Protein AF-A0AA39U2B8-F1 (afdb_monomer_lite)

Sequence (218 aa):
MVVEEYTSNVLQYNELTRNEWAGDLVLAKAMKNRGIYPTRSFPILQRETPFTLDYTARHWCFPVVSYHHMTPDWIQAMWDYEQQWLAKQQVKASVRNSRPPEPIRHRHVFAHFVQPAIGFGERMDWHNLSPDQGVEGETTLETCRAICEAAQSCIQWLWSATGDCKIANVVRLGSRPTAQDDVMKYTSGWMTERVAAFVHKMGQCKMDWILSNADAVW

Foldseek 3Di:
DLVVLCVVCVVVLVVVVVPDPDVVVSSQVSCVVVVHDDDDPPPQAPAADLQLDFDDLSFAQDAHDDYHPDDPVRVVVVVVVQVVLVVVQVVQVPDPPGDHRDHHGSNNSCVPPPLVLQVVFKDKLFDQPQDDDKDQADADPVRLVVVQVVVPQWFKWKAKPRRMIGTHNTGGNGGRDDPVSPPIIMMMGGPSVVVVVNSVVSPDHDPPPPDDPVNSPD

Structure (mmCIF, N/CA/C/O backbone):
data_AF-A0AA39U2B8-F1
#
_entry.id   AF-A0AA39U2B8-F1
#
loop_
_atom_site.group_PDB
_atom_site.id
_atom_site.type_symbol
_atom_site.label_atom_id
_atom_site.label_alt_id
_atom_site.label_comp_id
_atom_site.label_asym_id
_atom_site.label_entity_id
_atom_site.label_seq_id
_atom_site.pdbx_PDB_ins_code
_atom_site.Cartn_x
_atom_site.Cartn_y
_atom_site.Cartn_z
_atom_site.occupancy
_atom_site.B_iso_or_equiv
_atom_site.auth_seq_id
_atom_site.auth_comp_id
_atom_site.auth_asym_id
_atom_site.auth_atom_id
_atom_site.pdbx_PDB_model_num
ATOM 1 N N . MET A 1 1 ? -14.447 -4.961 33.915 1.00 85.94 1 MET A N 1
ATOM 2 C CA . MET A 1 1 ? -14.236 -4.255 32.624 1.00 85.94 1 MET A CA 1
ATOM 3 C C . MET A 1 1 ? -12.792 -3.757 32.527 1.00 85.94 1 MET A C 1
ATOM 5 O O . MET A 1 1 ? -12.122 -3.738 33.549 1.00 85.94 1 MET A O 1
ATOM 9 N N . VAL A 1 2 ? -12.290 -3.356 31.346 1.00 91.12 2 VAL A N 1
ATOM 10 C CA . VAL A 1 2 ? -10.914 -2.799 31.208 1.00 91.12 2 VAL A CA 1
ATOM 11 C C . VAL A 1 2 ? -10.737 -1.517 32.028 1.00 91.12 2 VAL A C 1
ATOM 13 O O . VAL A 1 2 ? -9.690 -1.295 32.621 1.00 91.12 2 VAL A O 1
ATOM 16 N N . VAL A 1 3 ? -11.785 -0.693 32.113 1.00 92.44 3 VAL A N 1
ATOM 17 C CA . VAL A 1 3 ? -11.768 0.533 32.926 1.00 92.44 3 VAL A CA 1
ATOM 18 C C . VAL A 1 3 ? -11.528 0.212 34.402 1.00 92.44 3 VAL A C 1
ATOM 20 O O . VAL A 1 3 ? -10.655 0.815 35.011 1.00 92.44 3 VAL A O 1
ATOM 23 N N . GLU A 1 4 ? -12.238 -0.774 34.954 1.00 93.00 4 GLU A N 1
ATOM 24 C CA . GLU A 1 4 ? -12.061 -1.204 36.350 1.00 93.00 4 GLU A CA 1
ATOM 25 C C . GLU A 1 4 ? -10.630 -1.688 36.613 1.00 93.00 4 GLU A C 1
ATOM 27 O O . GLU A 1 4 ? -10.006 -1.238 37.569 1.00 93.00 4 GLU A O 1
ATOM 32 N N . GLU A 1 5 ? -10.087 -2.525 35.719 1.00 92.81 5 GLU A N 1
ATOM 33 C CA . GLU A 1 5 ? -8.698 -3.005 35.771 1.00 92.81 5 GLU A CA 1
ATOM 34 C C . GLU A 1 5 ? -7.697 -1.851 35.883 1.00 92.81 5 GLU A C 1
ATOM 36 O O . GLU A 1 5 ? -6.820 -1.878 36.746 1.00 92.81 5 GLU A O 1
ATOM 41 N N . TYR A 1 6 ? -7.850 -0.822 35.047 1.00 92.62 6 TYR A N 1
ATOM 42 C CA . TYR A 1 6 ? -6.999 0.361 35.096 1.00 92.62 6 TYR A CA 1
ATOM 43 C C . TYR A 1 6 ? -7.185 1.136 36.404 1.00 92.62 6 TYR A C 1
ATOM 45 O O . TYR A 1 6 ? -6.209 1.412 37.100 1.00 92.62 6 TYR A O 1
ATOM 53 N N . THR A 1 7 ? -8.429 1.454 36.775 1.00 95.50 7 THR A N 1
ATOM 54 C CA . THR A 1 7 ? -8.717 2.285 37.956 1.00 95.50 7 THR A CA 1
ATOM 55 C C . THR A 1 7 ? -8.289 1.640 39.273 1.00 95.50 7 THR A C 1
ATOM 57 O O . THR A 1 7 ? -7.915 2.354 40.200 1.00 95.50 7 THR A O 1
ATOM 60 N N . SER A 1 8 ? -8.281 0.308 39.360 1.00 96.25 8 SER A N 1
ATOM 61 C CA . SER A 1 8 ? -7.795 -0.418 40.538 1.00 96.25 8 SER A CA 1
ATOM 62 C C . SER A 1 8 ? -6.269 -0.534 40.601 1.00 96.25 8 SER A C 1
ATOM 64 O O . SER A 1 8 ? -5.738 -0.815 41.671 1.00 96.25 8 SER A O 1
ATOM 66 N N . ASN A 1 9 ? -5.554 -0.297 39.494 1.00 95.75 9 ASN A N 1
ATOM 67 C CA . ASN A 1 9 ? -4.109 -0.533 39.382 1.00 95.75 9 ASN A CA 1
ATOM 68 C C . ASN A 1 9 ? -3.356 0.658 38.754 1.00 95.75 9 ASN A C 1
ATOM 70 O O . ASN A 1 9 ? -2.333 0.480 38.091 1.00 95.75 9 ASN A O 1
ATOM 74 N N . VAL A 1 10 ? -3.838 1.890 38.958 1.00 96.00 10 VAL A N 1
ATOM 75 C CA . VAL A 1 10 ? -3.319 3.103 38.290 1.00 96.00 10 VAL A CA 1
ATOM 76 C C . VAL A 1 10 ? -1.804 3.266 38.442 1.00 96.00 10 VAL A C 1
ATOM 78 O O . VAL A 1 10 ? -1.121 3.548 37.462 1.00 96.00 10 VAL A O 1
ATOM 81 N N . LEU A 1 11 ? -1.248 3.054 39.641 1.00 97.12 11 LEU A N 1
ATOM 82 C CA . LEU A 1 11 ? 0.198 3.192 39.867 1.00 97.12 11 LEU A CA 1
ATOM 83 C C . LEU A 1 11 ? 1.013 2.182 39.048 1.00 97.12 11 LEU A C 1
ATOM 85 O O . LEU A 1 11 ? 2.046 2.543 38.488 1.00 97.12 11 LEU A O 1
ATOM 89 N N . GLN A 1 12 ? 0.524 0.946 38.931 1.00 95.12 12 GLN A N 1
ATOM 90 C CA . GLN A 1 12 ? 1.164 -0.091 38.127 1.00 95.12 12 GLN A CA 1
ATOM 91 C C . GLN A 1 12 ? 1.107 0.253 36.637 1.00 95.12 12 GLN A C 1
ATOM 93 O O . GLN A 1 12 ? 2.114 0.129 35.945 1.00 95.12 12 GLN A O 1
ATOM 98 N N . TYR A 1 13 ? -0.047 0.707 36.138 1.00 94.81 13 TYR A N 1
ATOM 99 C CA . TYR A 1 13 ? -0.191 1.088 34.731 1.00 94.81 13 TYR A CA 1
ATOM 100 C C . TYR A 1 13 ? 0.594 2.353 34.377 1.00 94.81 13 TYR A C 1
ATOM 102 O O . TYR A 1 13 ? 1.136 2.428 33.276 1.00 94.81 13 TYR A O 1
ATOM 110 N N . ASN A 1 14 ? 0.730 3.310 35.298 1.00 94.38 14 ASN A N 1
ATOM 111 C CA . ASN A 1 14 ? 1.589 4.480 35.108 1.00 94.38 14 ASN A CA 1
ATOM 112 C C . ASN A 1 14 ? 3.063 4.082 34.980 1.00 94.38 14 ASN A C 1
ATOM 114 O O . ASN A 1 14 ? 3.753 4.574 34.091 1.00 94.38 14 ASN A O 1
ATOM 118 N N . GLU A 1 15 ? 3.537 3.175 35.838 1.00 95.69 15 GLU A N 1
ATOM 119 C CA . GLU A 1 15 ? 4.909 2.666 35.767 1.00 95.69 15 GLU A CA 1
ATOM 120 C C . GLU A 1 15 ? 5.140 1.846 34.495 1.00 95.69 15 GLU A C 1
ATOM 122 O O . GLU A 1 15 ? 6.139 2.022 33.803 1.00 95.69 15 GLU A O 1
ATOM 127 N N . LEU A 1 16 ? 4.181 0.996 34.134 1.00 93.44 16 LEU A N 1
ATOM 128 C CA . LEU A 1 16 ? 4.242 0.217 32.905 1.00 93.44 16 LEU A CA 1
ATOM 129 C C . LEU A 1 16 ? 4.278 1.125 31.667 1.00 93.44 16 LEU A C 1
ATOM 131 O O . LEU A 1 16 ? 5.118 0.932 30.801 1.00 93.44 16 LEU A O 1
ATOM 135 N N . THR A 1 17 ? 3.424 2.149 31.605 1.00 94.31 17 THR A N 1
ATOM 136 C CA . THR A 1 17 ? 3.398 3.116 30.490 1.00 94.31 17 THR A CA 1
ATOM 137 C C . THR A 1 17 ? 4.685 3.933 30.409 1.00 94.31 17 THR A C 1
ATOM 139 O O . THR A 1 17 ? 5.120 4.277 29.318 1.00 94.31 17 THR A O 1
ATOM 142 N N . ARG A 1 18 ? 5.320 4.231 31.548 1.00 94.81 18 ARG A N 1
ATOM 143 C CA . ARG A 1 18 ? 6.614 4.926 31.587 1.00 94.81 18 ARG A CA 1
ATOM 144 C C . ARG A 1 18 ? 7.746 4.082 30.995 1.00 94.81 18 ARG A C 1
ATOM 146 O O . ARG A 1 18 ? 8.655 4.645 30.393 1.00 94.81 18 ARG A O 1
ATOM 153 N N . ASN A 1 19 ? 7.695 2.765 31.184 1.00 94.88 19 ASN A N 1
ATOM 154 C CA . ASN A 1 19 ? 8.781 1.846 30.833 1.00 94.88 19 ASN A CA 1
ATOM 155 C C . ASN A 1 19 ? 8.560 1.090 29.512 1.00 94.88 19 ASN A C 1
ATOM 157 O O . ASN A 1 19 ? 9.463 0.398 29.049 1.00 94.88 19 ASN A O 1
ATOM 161 N N . GLU A 1 20 ? 7.383 1.209 28.902 1.00 94.56 20 GLU A N 1
ATOM 162 C CA . GLU A 1 20 ? 7.048 0.581 27.625 1.00 94.56 20 GLU A CA 1
ATOM 163 C C . GLU A 1 20 ? 6.976 1.642 26.525 1.00 94.56 20 GLU A C 1
ATOM 165 O O . GLU A 1 20 ? 6.262 2.635 26.637 1.00 94.56 20 GLU A O 1
ATOM 170 N N . TRP A 1 21 ? 7.684 1.415 25.420 1.00 89.19 21 TRP A N 1
ATOM 171 C CA . TRP A 1 21 ? 7.701 2.343 24.283 1.00 89.19 21 TRP A CA 1
ATOM 172 C C . TRP A 1 21 ? 6.418 2.284 23.434 1.00 89.19 21 TRP A C 1
ATOM 174 O O . TRP A 1 21 ? 6.174 3.167 22.613 1.00 89.19 21 TRP A O 1
ATOM 184 N N . ALA A 1 22 ? 5.599 1.246 23.625 1.00 89.69 22 ALA A N 1
ATOM 185 C CA . ALA A 1 22 ? 4.418 0.946 22.827 1.00 89.69 22 ALA A CA 1
ATOM 186 C C . ALA A 1 22 ? 3.154 0.973 23.705 1.00 89.69 22 ALA A C 1
ATOM 188 O O . ALA A 1 22 ? 2.920 0.088 24.530 1.00 89.69 22 ALA A O 1
ATOM 189 N N . GLY A 1 23 ? 2.322 2.007 23.549 1.00 90.31 23 GLY A N 1
ATOM 190 C CA . GLY A 1 23 ? 1.105 2.172 24.357 1.00 90.31 23 GLY A CA 1
ATOM 191 C C . GLY A 1 23 ? 0.018 1.126 24.069 1.00 90.31 23 GLY A C 1
ATOM 192 O O . GLY A 1 23 ? -0.752 0.757 24.956 1.00 90.31 23 GLY A O 1
ATOM 193 N N . ASP A 1 24 ? -0.023 0.593 22.850 1.00 90.69 24 ASP A N 1
ATOM 194 C CA . ASP A 1 24 ? -0.922 -0.494 22.449 1.00 90.69 24 ASP A CA 1
ATOM 195 C C . ASP A 1 24 ? -0.601 -1.814 23.171 1.00 90.69 24 ASP A C 1
ATOM 197 O O . ASP A 1 24 ? -1.515 -2.561 23.527 1.00 90.69 24 ASP A O 1
ATOM 201 N N . LEU A 1 25 ? 0.671 -2.066 23.487 1.00 91.12 25 LEU A N 1
ATOM 202 C CA . LEU A 1 25 ? 1.088 -3.182 24.335 1.00 91.12 25 LEU A CA 1
ATOM 203 C C . LEU A 1 25 ? 0.542 -3.043 25.762 1.00 91.12 25 LEU A C 1
ATOM 205 O O . LEU A 1 25 ? 0.068 -4.029 26.335 1.00 91.12 25 LEU A O 1
ATOM 209 N N . VAL A 1 26 ? 0.565 -1.836 26.335 1.00 93.56 26 VAL A N 1
ATOM 210 C CA . VAL A 1 26 ? 0.006 -1.571 27.672 1.00 93.56 26 VAL A CA 1
ATOM 211 C C . VAL A 1 26 ? -1.500 -1.833 27.682 1.00 93.56 26 VAL A C 1
ATOM 213 O O . VAL A 1 26 ? -2.002 -2.545 28.557 1.00 93.56 26 VAL A O 1
ATOM 216 N N . LEU A 1 27 ? -2.214 -1.333 26.670 1.00 92.31 27 LEU A N 1
ATOM 217 C CA . LEU A 1 27 ? -3.644 -1.586 26.502 1.00 92.31 27 LEU A CA 1
ATOM 218 C C . LEU A 1 27 ? -3.940 -3.087 26.349 1.00 92.31 27 LEU A C 1
ATOM 220 O O . LEU A 1 27 ? -4.842 -3.608 27.007 1.00 92.31 27 LEU A O 1
ATOM 224 N N . ALA A 1 28 ? -3.156 -3.807 25.543 1.00 91.50 28 ALA A N 1
ATOM 225 C CA . ALA A 1 28 ? -3.314 -5.247 25.355 1.00 91.50 28 ALA A CA 1
ATOM 226 C C . ALA A 1 28 ? -3.096 -6.035 26.659 1.00 91.50 28 ALA A C 1
ATOM 228 O O . ALA A 1 28 ? -3.836 -6.984 26.929 1.00 91.50 28 ALA A O 1
ATOM 229 N N . LYS A 1 29 ? -2.129 -5.632 27.498 1.00 90.94 29 LYS A N 1
ATOM 230 C CA . LYS A 1 29 ? -1.922 -6.212 28.837 1.00 90.94 29 LYS A CA 1
ATOM 231 C C . LYS A 1 29 ? -3.156 -6.005 29.727 1.00 90.94 29 LYS A C 1
ATOM 233 O O . LYS A 1 29 ? -3.647 -6.977 30.300 1.00 90.94 29 LYS A O 1
ATOM 238 N N . ALA A 1 30 ? -3.714 -4.792 29.765 1.00 93.38 30 ALA A N 1
ATOM 239 C CA . ALA A 1 30 ? -4.924 -4.500 30.540 1.00 93.38 30 ALA A CA 1
ATOM 240 C C . ALA A 1 30 ? -6.146 -5.308 30.069 1.00 93.38 30 ALA A C 1
ATOM 242 O O . ALA A 1 30 ? -6.900 -5.854 30.876 1.00 93.38 30 ALA A O 1
ATOM 243 N N . MET A 1 31 ? -6.326 -5.445 28.753 1.00 94.38 31 MET A N 1
ATOM 244 C CA . MET A 1 31 ? -7.382 -6.281 28.174 1.00 94.38 31 MET A CA 1
ATOM 245 C C . MET A 1 31 ? -7.202 -7.757 28.553 1.00 94.38 31 MET A C 1
ATOM 247 O O . MET A 1 31 ? -8.151 -8.398 29.015 1.00 94.38 31 MET A O 1
ATOM 251 N N . LYS A 1 32 ? -5.974 -8.278 28.439 1.00 92.75 32 LYS A N 1
ATOM 252 C CA . LYS A 1 32 ? -5.644 -9.672 28.757 1.00 92.75 32 LYS A CA 1
ATOM 253 C C . LYS A 1 32 ? -5.920 -10.020 30.221 1.00 92.75 32 LYS A C 1
ATOM 255 O O . LYS A 1 32 ? -6.471 -11.088 30.478 1.00 92.75 32 LYS A O 1
ATOM 260 N N . ASN A 1 33 ? -5.622 -9.126 31.166 1.00 93.19 33 ASN A N 1
ATOM 261 C CA . ASN A 1 33 ? -5.918 -9.332 32.594 1.00 93.19 33 ASN A CA 1
ATOM 262 C C . ASN A 1 33 ? -7.419 -9.506 32.876 1.00 93.19 33 ASN A C 1
ATOM 264 O O . ASN A 1 33 ? -7.812 -10.109 33.874 1.00 93.19 33 ASN A O 1
ATOM 268 N N . ARG A 1 34 ? -8.274 -9.015 31.973 1.00 94.56 34 ARG A N 1
ATOM 269 C CA . ARG A 1 34 ? -9.731 -9.166 32.031 1.00 94.56 34 ARG A CA 1
ATOM 270 C C . ARG A 1 34 ? -10.274 -10.267 31.123 1.00 94.56 34 ARG A C 1
ATOM 272 O O . ARG A 1 34 ? -11.488 -10.340 30.955 1.00 94.56 34 ARG A O 1
ATOM 279 N N . GLY A 1 35 ? -9.407 -11.106 30.553 1.00 93.88 35 GLY A N 1
ATOM 280 C CA . GLY A 1 35 ? -9.795 -12.168 29.622 1.00 93.88 35 GLY A CA 1
ATOM 281 C C . GLY A 1 35 ? -10.340 -11.644 28.290 1.00 93.88 35 GLY A C 1
ATOM 282 O O . GLY A 1 35 ? -11.094 -12.346 27.624 1.00 93.88 35 GLY A O 1
ATOM 283 N N . ILE A 1 36 ? -10.003 -10.406 27.912 1.00 92.75 36 ILE A N 1
ATOM 284 C CA . ILE A 1 36 ? -10.435 -9.785 26.657 1.00 92.75 36 ILE A CA 1
ATOM 285 C C . ILE A 1 36 ? -9.299 -9.908 25.644 1.00 92.75 36 ILE A C 1
ATOM 287 O O . ILE A 1 36 ? -8.185 -9.443 25.885 1.00 92.75 36 ILE A O 1
ATOM 291 N N . TYR A 1 37 ? -9.599 -10.498 24.490 1.00 88.50 37 TYR A N 1
ATOM 292 C CA . TYR A 1 37 ? -8.630 -10.742 23.426 1.00 88.50 37 TYR A CA 1
ATOM 293 C C . TYR A 1 37 ? -9.045 -9.990 22.155 1.00 88.50 37 TYR A C 1
ATOM 295 O O . TYR A 1 37 ? -10.160 -10.198 21.670 1.00 88.50 37 TYR A O 1
ATOM 303 N N . PRO A 1 38 ? -8.188 -9.109 21.607 1.00 84.06 38 PRO A N 1
ATOM 304 C CA . PRO A 1 38 ? -8.469 -8.431 20.348 1.00 84.06 38 PRO A CA 1
ATOM 305 C C . PRO A 1 38 ? -8.650 -9.421 19.194 1.00 84.06 38 PRO A C 1
ATOM 307 O O . PRO A 1 38 ? -7.910 -10.397 19.070 1.00 84.06 38 PRO A O 1
ATOM 310 N N . THR A 1 39 ? -9.604 -9.138 18.310 1.00 84.44 39 THR A N 1
ATOM 311 C CA . THR A 1 39 ? -9.764 -9.876 17.051 1.00 84.44 39 THR A CA 1
ATOM 312 C C . THR A 1 39 ? -8.755 -9.373 16.021 1.00 84.44 39 THR A C 1
ATOM 314 O O . THR A 1 39 ? -8.514 -8.168 15.920 1.00 84.44 39 THR A O 1
ATOM 317 N N . ARG A 1 40 ? -8.162 -10.284 15.235 1.00 83.44 40 ARG A N 1
ATOM 318 C CA . ARG A 1 40 ? -7.294 -9.899 14.113 1.00 83.44 40 ARG A CA 1
ATOM 319 C C . ARG A 1 40 ? -8.114 -9.102 13.097 1.00 83.44 40 ARG A C 1
ATOM 321 O O . ARG A 1 40 ? -9.134 -9.575 12.613 1.00 83.44 40 ARG A O 1
ATOM 328 N N . SER A 1 41 ? -7.647 -7.906 12.767 1.00 88.19 41 SER A N 1
ATOM 329 C CA . SER A 1 41 ? -8.311 -6.985 11.838 1.00 88.19 41 SER A CA 1
ATOM 330 C C . SER A 1 41 ? -7.595 -6.863 10.494 1.00 88.19 41 SER A C 1
ATOM 332 O O . SER A 1 41 ? -8.001 -6.067 9.653 1.00 88.19 41 SER A O 1
ATOM 334 N N . PHE A 1 42 ? -6.526 -7.630 10.273 1.00 88.56 42 PHE A N 1
ATOM 335 C CA . PHE A 1 42 ? -5.862 -7.696 8.976 1.00 88.56 42 PHE A CA 1
ATOM 336 C C . PHE A 1 42 ? -6.820 -8.285 7.926 1.00 88.56 42 PHE A C 1
ATOM 338 O O . PHE A 1 42 ? -7.466 -9.292 8.218 1.00 88.56 42 PHE A O 1
ATOM 345 N N . PRO A 1 43 ? -6.905 -7.720 6.708 1.00 91.88 43 PRO A N 1
ATOM 346 C CA . PRO A 1 43 ? -6.175 -6.560 6.162 1.00 91.88 43 PRO A CA 1
ATOM 347 C C . PRO A 1 43 ? -6.915 -5.207 6.282 1.00 91.88 43 PRO A C 1
ATOM 349 O O . PRO A 1 43 ? -6.560 -4.247 5.595 1.00 91.88 43 PRO A O 1
ATOM 352 N N . ILE A 1 44 ? -8.004 -5.144 7.049 1.00 91.94 44 ILE A N 1
ATOM 353 C CA . ILE A 1 44 ? -8.885 -3.971 7.151 1.00 91.94 44 ILE A CA 1
ATOM 354 C C . ILE A 1 44 ? -8.156 -2.797 7.818 1.00 91.94 44 ILE A C 1
ATOM 356 O O . ILE A 1 44 ? -8.223 -1.665 7.331 1.00 91.94 44 ILE A O 1
ATOM 360 N N . LEU A 1 45 ? -7.424 -3.085 8.899 1.00 92.12 45 LEU A N 1
ATOM 361 C CA . LEU A 1 45 ? -6.420 -2.178 9.455 1.00 92.12 45 LEU A CA 1
ATOM 362 C C . LEU A 1 45 ? -5.062 -2.530 8.846 1.00 92.12 45 LEU A C 1
ATOM 364 O O . LEU A 1 45 ? -4.475 -3.563 9.180 1.00 92.12 45 LEU A O 1
ATOM 368 N N . GLN A 1 46 ? -4.586 -1.691 7.928 1.00 93.25 46 GLN A N 1
ATOM 369 C CA . GLN A 1 46 ? -3.349 -1.915 7.191 1.00 93.25 46 GLN A CA 1
ATOM 370 C C . GLN A 1 46 ? -2.188 -1.110 7.796 1.00 93.25 46 GLN A C 1
ATOM 372 O O . GLN A 1 46 ? -2.337 0.064 8.136 1.00 93.25 46 GLN A O 1
ATOM 377 N N . ARG A 1 47 ? -1.030 -1.768 7.933 1.00 90.94 47 ARG A N 1
ATOM 378 C CA . ARG A 1 47 ? 0.235 -1.201 8.440 1.00 90.94 47 ARG A CA 1
ATOM 379 C C . ARG A 1 47 ? 1.117 -0.610 7.339 1.00 90.94 47 ARG A C 1
ATOM 381 O O . ARG A 1 47 ? 2.058 0.120 7.630 1.00 90.94 47 ARG A O 1
ATOM 388 N N . GLU A 1 48 ? 0.805 -0.939 6.096 1.00 92.38 48 GLU A N 1
ATOM 389 C CA . GLU A 1 48 ? 1.432 -0.380 4.906 1.00 92.38 48 GLU A CA 1
ATOM 390 C C . GLU A 1 48 ? 0.699 0.871 4.407 1.00 92.38 48 GLU A C 1
ATOM 392 O O . GLU A 1 48 ? -0.418 1.185 4.831 1.00 92.38 48 GLU A O 1
ATOM 397 N N . THR A 1 49 ? 1.314 1.557 3.446 1.00 93.88 49 THR A N 1
ATOM 398 C CA . THR A 1 49 ? 0.634 2.548 2.604 1.00 93.88 49 THR A CA 1
ATOM 399 C C . THR A 1 49 ? 0.023 1.856 1.378 1.00 93.88 49 THR A C 1
ATOM 401 O O . THR A 1 49 ? 0.451 0.756 1.017 1.00 93.88 49 THR A O 1
ATOM 404 N N . PRO A 1 50 ? -0.890 2.507 0.634 1.00 92.81 50 PRO A N 1
ATOM 405 C CA . PRO A 1 50 ? -1.315 2.008 -0.675 1.00 92.81 50 PRO A CA 1
ATOM 406 C C . PRO A 1 50 ? -0.171 1.748 -1.666 1.00 92.81 50 PRO A C 1
ATOM 408 O O . PRO A 1 50 ? -0.355 0.972 -2.602 1.00 92.81 50 PRO A O 1
ATOM 411 N N . PHE A 1 51 ? 0.978 2.406 -1.479 1.00 91.81 51 PHE A N 1
ATOM 412 C CA . PHE A 1 51 ? 2.144 2.355 -2.362 1.00 91.81 51 PHE A CA 1
ATOM 413 C C . PHE A 1 51 ? 3.036 1.161 -2.057 1.00 91.81 51 PHE A C 1
ATOM 415 O O . PHE A 1 51 ? 3.534 0.506 -2.972 1.00 91.81 51 PHE A O 1
ATOM 422 N N . THR A 1 52 ? 3.228 0.883 -0.771 1.00 92.94 52 THR A N 1
ATOM 423 C CA . THR A 1 52 ? 4.119 -0.168 -0.272 1.00 92.94 52 THR A CA 1
ATOM 424 C C . THR A 1 52 ? 3.421 -1.519 -0.124 1.00 92.94 52 THR A C 1
ATOM 426 O O . THR A 1 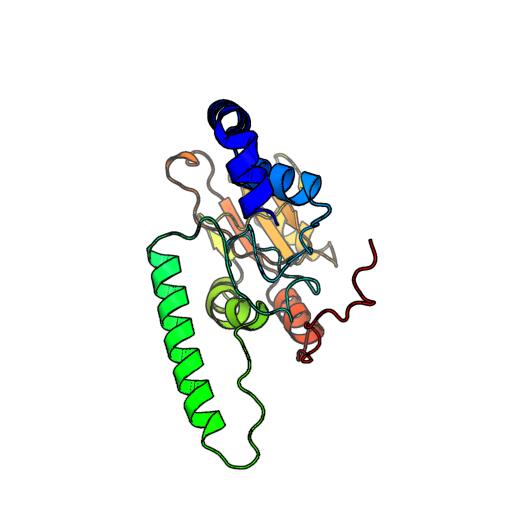52 ? 4.089 -2.553 -0.096 1.00 92.94 52 THR A O 1
ATOM 429 N N . LEU A 1 53 ? 2.083 -1.524 -0.109 1.00 94.38 53 LEU A N 1
ATOM 430 C CA . LEU A 1 53 ? 1.270 -2.727 0.010 1.00 94.38 53 LEU A CA 1
ATOM 431 C C . LEU A 1 53 ? 1.525 -3.737 -1.117 1.00 94.38 53 LEU A C 1
ATOM 433 O O . LEU A 1 53 ? 1.463 -3.410 -2.302 1.00 94.38 53 LEU A O 1
ATOM 437 N N . ASP A 1 54 ? 1.708 -4.996 -0.728 1.00 93.25 54 ASP A N 1
ATOM 438 C CA . ASP A 1 54 ? 1.771 -6.162 -1.600 1.00 93.25 54 ASP A CA 1
ATOM 439 C C . ASP A 1 54 ? 0.366 -6.681 -1.924 1.00 93.25 54 ASP A C 1
ATOM 441 O O . ASP A 1 54 ? -0.236 -7.511 -1.231 1.00 93.25 54 ASP A O 1
ATOM 445 N N . TYR A 1 55 ? -0.215 -6.166 -3.004 1.00 93.81 55 TYR A N 1
ATOM 446 C CA . TYR A 1 55 ? -1.581 -6.537 -3.353 1.00 93.81 55 TYR A CA 1
ATOM 447 C C . TYR A 1 55 ? -1.659 -8.029 -3.694 1.00 93.81 55 TYR A C 1
ATOM 449 O O . TYR A 1 55 ? -1.026 -8.528 -4.622 1.00 93.81 55 TYR A O 1
ATOM 457 N N . THR A 1 56 ? -2.478 -8.748 -2.927 1.00 93.06 56 THR A N 1
ATOM 458 C CA . THR A 1 56 ? -2.741 -10.182 -3.080 1.00 93.06 56 THR A CA 1
ATOM 459 C C . THR A 1 56 ? -4.216 -10.463 -2.802 1.00 93.06 56 THR A C 1
ATOM 461 O O . THR A 1 56 ? -4.958 -9.577 -2.364 1.00 93.06 56 THR A O 1
ATOM 464 N N . ALA A 1 57 ? -4.645 -11.714 -2.993 1.00 91.50 57 ALA A N 1
ATOM 465 C CA . ALA A 1 57 ? -6.007 -12.150 -2.672 1.00 91.50 57 ALA A CA 1
ATOM 466 C C . ALA A 1 57 ? -6.385 -11.882 -1.204 1.00 91.50 57 ALA A C 1
ATOM 468 O O . ALA A 1 57 ? -7.551 -11.642 -0.908 1.00 91.50 57 ALA A O 1
ATOM 469 N N . ARG A 1 58 ? -5.394 -11.853 -0.298 1.00 90.50 58 ARG A N 1
ATOM 470 C CA . ARG A 1 58 ? -5.590 -11.563 1.129 1.00 90.50 58 ARG A CA 1
ATOM 471 C C . ARG A 1 58 ? -6.052 -10.134 1.398 1.00 90.50 58 ARG A C 1
ATOM 473 O O . ARG A 1 58 ? -6.623 -9.901 2.448 1.00 90.50 58 ARG A O 1
ATOM 480 N N . HIS A 1 59 ? -5.804 -9.205 0.473 1.00 93.06 59 HIS A N 1
ATOM 481 C CA . HIS A 1 59 ? -6.156 -7.787 0.590 1.00 93.06 59 HIS A CA 1
ATOM 482 C C . HIS A 1 59 ? -7.351 -7.428 -0.296 1.00 93.06 59 HIS A C 1
ATOM 484 O O . HIS A 1 59 ? -8.265 -6.731 0.134 1.00 93.06 59 HIS A O 1
ATOM 490 N N . TRP A 1 60 ? -7.336 -7.919 -1.540 1.00 93.50 60 TRP A N 1
ATOM 491 C CA . TRP A 1 60 ? -8.090 -7.389 -2.680 1.00 93.50 60 TRP A CA 1
ATOM 492 C C . TRP A 1 60 ? -9.546 -7.012 -2.387 1.00 93.50 60 TRP A C 1
ATOM 494 O O . TRP A 1 60 ? -9.998 -5.915 -2.734 1.00 93.50 60 TRP A O 1
ATOM 504 N N . CYS A 1 61 ? -10.265 -7.919 -1.724 1.00 91.94 61 CYS A N 1
ATOM 505 C CA . CYS A 1 61 ? -11.700 -7.814 -1.496 1.00 91.94 61 CYS A CA 1
ATOM 506 C C . CYS A 1 61 ? -12.108 -7.267 -0.130 1.00 91.94 61 CYS A C 1
ATOM 508 O O . CYS A 1 61 ? -13.299 -7.031 0.080 1.00 91.94 61 CYS A O 1
ATOM 510 N N . PHE A 1 62 ? -11.156 -7.009 0.759 1.00 92.25 62 PHE A N 1
ATOM 511 C CA . PHE A 1 62 ? -11.446 -6.473 2.080 1.00 92.25 62 PHE A CA 1
ATOM 512 C C . PHE A 1 62 ? -11.618 -4.950 2.045 1.00 92.25 62 PHE A C 1
ATOM 514 O O . PHE A 1 62 ? -10.990 -4.275 1.217 1.00 92.25 62 PHE A O 1
ATOM 521 N N . PRO A 1 63 ? -12.471 -4.401 2.928 1.00 93.12 63 PRO A N 1
ATOM 522 C CA . PRO A 1 63 ? -12.623 -2.965 3.068 1.00 93.12 63 PRO A CA 1
ATOM 523 C C . PRO A 1 63 ? -11.339 -2.331 3.604 1.00 93.12 63 PRO A C 1
ATOM 525 O O . PRO A 1 63 ? -10.562 -2.964 4.317 1.00 93.12 63 PRO A O 1
ATOM 528 N N . VAL A 1 64 ? -11.144 -1.064 3.264 1.00 93.56 64 VAL A N 1
ATOM 529 C CA . VAL A 1 64 ? -10.061 -0.230 3.783 1.00 93.56 64 VAL A CA 1
ATOM 530 C C . VAL A 1 64 ? -10.617 0.609 4.922 1.00 93.56 64 VAL A C 1
ATOM 532 O O . VAL A 1 64 ? -11.596 1.323 4.722 1.00 93.56 64 VAL A O 1
ATOM 535 N N . VAL A 1 65 ? -9.994 0.529 6.099 1.00 93.44 65 VAL A N 1
ATOM 536 C CA . VAL A 1 65 ? -10.313 1.409 7.239 1.00 93.44 65 VAL A CA 1
ATOM 537 C C . VAL A 1 65 ? -9.126 2.288 7.602 1.00 93.44 65 VAL A C 1
ATOM 539 O O . VAL A 1 65 ? -9.303 3.472 7.862 1.00 93.44 65 VAL A O 1
ATOM 542 N N . SER A 1 66 ? -7.914 1.738 7.596 1.00 93.62 66 SER A N 1
ATOM 543 C CA . SER A 1 66 ? -6.709 2.524 7.845 1.00 93.62 66 SER A CA 1
ATOM 544 C C . SER A 1 66 ? -5.548 2.048 6.991 1.00 93.62 66 SER A C 1
ATOM 546 O O . SER A 1 66 ? -5.421 0.856 6.717 1.00 93.62 66 SER A O 1
ATOM 548 N N . TYR A 1 67 ? -4.675 2.989 6.661 1.00 95.19 67 TYR A N 1
ATOM 549 C CA . TYR A 1 67 ? -3.302 2.767 6.224 1.00 95.19 67 TYR A CA 1
ATOM 550 C C . TYR A 1 67 ? -2.374 3.488 7.205 1.00 95.19 67 TYR A C 1
ATOM 552 O O . TYR A 1 67 ? -2.816 4.356 7.961 1.00 95.19 67 TYR A O 1
ATOM 560 N N . HIS A 1 68 ? -1.092 3.153 7.193 1.00 91.75 68 HIS A N 1
ATOM 561 C CA . HIS A 1 68 ? -0.118 3.699 8.134 1.00 91.75 68 HIS A CA 1
ATOM 562 C C . HIS A 1 68 ? 1.046 4.364 7.390 1.00 91.75 68 HIS A C 1
ATOM 564 O O . HIS A 1 68 ? 1.311 4.042 6.234 1.00 91.75 68 HIS A O 1
ATOM 570 N N . HIS A 1 69 ? 1.692 5.343 8.034 1.00 91.19 69 HIS A N 1
ATOM 571 C CA . HIS A 1 69 ? 2.776 6.162 7.464 1.00 91.19 69 HIS A CA 1
ATOM 572 C C . HIS A 1 69 ? 2.451 6.875 6.135 1.00 91.19 69 HIS A C 1
ATOM 574 O O . HIS A 1 69 ? 3.334 7.106 5.310 1.00 91.19 69 HIS A O 1
ATOM 580 N N . MET A 1 70 ? 1.193 7.262 5.913 1.00 91.50 70 MET A N 1
ATOM 581 C CA . MET A 1 70 ? 0.845 8.092 4.755 1.00 91.50 70 MET A CA 1
ATOM 582 C C . MET A 1 70 ? 1.381 9.519 4.930 1.00 91.50 70 MET A C 1
ATOM 584 O O . MET A 1 70 ? 1.291 10.094 6.014 1.00 91.50 70 MET A O 1
ATOM 588 N N . THR A 1 71 ? 1.916 10.102 3.856 1.00 91.38 71 THR A N 1
ATOM 589 C CA . THR A 1 71 ? 2.300 11.520 3.840 1.00 91.38 71 THR A CA 1
ATOM 590 C C . THR A 1 71 ? 1.053 12.415 3.867 1.00 91.38 71 THR A C 1
ATOM 592 O O . THR A 1 71 ? -0.027 11.955 3.488 1.00 91.38 71 THR A O 1
ATOM 595 N N . PRO A 1 72 ? 1.171 13.700 4.254 1.00 94.69 72 PRO A N 1
ATOM 596 C CA . PRO A 1 72 ? 0.043 14.634 4.226 1.00 94.69 72 PRO A CA 1
ATOM 597 C C . PRO A 1 72 ? -0.672 14.701 2.867 1.00 94.69 72 PRO A C 1
ATOM 599 O O . PRO A 1 72 ? -1.897 14.613 2.820 1.00 94.69 72 PRO A O 1
ATOM 602 N N . ASP A 1 73 ? 0.080 14.748 1.765 1.00 93.00 73 ASP A N 1
ATOM 603 C CA . ASP A 1 73 ? -0.488 14.766 0.409 1.00 93.00 73 ASP A CA 1
ATOM 604 C C . ASP A 1 73 ? -1.301 13.502 0.111 1.00 93.00 73 ASP A C 1
ATOM 606 O O . ASP A 1 73 ? -2.380 13.563 -0.477 1.00 93.00 73 ASP A O 1
ATOM 610 N N . TRP A 1 74 ? -0.817 12.340 0.559 1.00 92.12 74 TRP A N 1
ATOM 611 C CA . TRP A 1 74 ? -1.533 11.082 0.386 1.00 92.12 74 TRP A CA 1
ATOM 612 C C . TRP A 1 74 ? -2.781 10.986 1.255 1.00 92.12 74 TRP A C 1
ATOM 614 O O . TRP A 1 74 ? -3.784 10.428 0.807 1.00 92.12 74 TRP A O 1
ATOM 624 N N . ILE A 1 75 ? -2.742 11.535 2.469 1.00 95.31 75 ILE A N 1
ATOM 625 C CA . ILE A 1 75 ? -3.921 11.643 3.333 1.00 95.31 75 ILE A CA 1
ATOM 626 C C . ILE A 1 75 ? -4.986 12.496 2.639 1.00 95.31 75 ILE A C 1
ATOM 628 O O . ILE A 1 75 ? -6.132 12.060 2.544 1.00 95.31 75 ILE A O 1
ATOM 632 N N . GLN A 1 76 ? -4.607 13.655 2.088 1.00 97.31 76 GLN A N 1
ATOM 633 C CA . GLN A 1 76 ? -5.532 14.519 1.352 1.00 97.31 76 GLN A CA 1
ATOM 634 C C . GLN A 1 76 ? -6.105 13.812 0.115 1.00 97.31 76 GLN A C 1
ATOM 636 O O . GLN A 1 76 ? -7.316 13.803 -0.081 1.00 97.31 76 GLN A O 1
ATOM 641 N N . ALA A 1 77 ? -5.263 13.152 -0.684 1.00 95.75 77 ALA A N 1
ATOM 642 C CA . ALA A 1 77 ? -5.713 12.441 -1.878 1.00 95.75 77 ALA A CA 1
ATOM 643 C C . ALA A 1 77 ? -6.673 11.279 -1.552 1.00 95.75 77 ALA A C 1
ATOM 645 O O . ALA A 1 77 ? -7.682 11.093 -2.236 1.00 95.75 77 ALA A O 1
ATOM 646 N N . MET A 1 78 ? -6.392 10.506 -0.495 1.00 95.81 78 MET A N 1
ATOM 647 C CA . MET A 1 78 ? -7.298 9.456 -0.014 1.00 95.81 78 MET A CA 1
ATOM 648 C C . MET A 1 78 ? -8.618 10.029 0.497 1.00 95.81 78 MET A C 1
ATOM 650 O O . MET A 1 78 ? -9.670 9.469 0.190 1.00 95.81 78 MET A O 1
ATOM 654 N N . TRP A 1 79 ? -8.570 11.139 1.238 1.00 96.62 79 TRP A N 1
ATOM 655 C CA . TRP A 1 79 ? -9.761 11.837 1.712 1.00 96.62 79 TRP A CA 1
ATOM 656 C C . TRP A 1 79 ? -10.631 12.305 0.544 1.00 96.62 79 TRP A C 1
ATOM 658 O O . TRP A 1 79 ? -11.821 12.000 0.505 1.00 96.62 79 TRP A O 1
ATOM 668 N N . ASP A 1 80 ? -10.049 12.969 -0.455 1.00 98.00 80 ASP A N 1
ATOM 669 C CA . ASP A 1 80 ? -10.785 13.449 -1.627 1.00 98.00 80 ASP A CA 1
ATOM 670 C C . ASP A 1 80 ? -11.428 12.291 -2.403 1.00 98.00 80 ASP A C 1
ATOM 672 O O . ASP A 1 80 ? -12.584 12.379 -2.832 1.00 98.00 80 ASP A O 1
ATOM 676 N N . TYR A 1 81 ? -10.704 11.177 -2.549 1.00 97.38 81 TYR A N 1
ATOM 677 C CA . TYR A 1 81 ? -11.239 9.959 -3.149 1.00 97.38 81 TYR A CA 1
ATOM 678 C C . TYR A 1 81 ? -12.407 9.380 -2.340 1.00 97.38 81 TYR A C 1
ATOM 680 O O . TYR A 1 81 ? -13.426 8.991 -2.920 1.00 97.38 81 TYR A O 1
ATOM 688 N N . GLU A 1 82 ? -12.299 9.364 -1.010 1.00 95.94 82 GLU A N 1
ATOM 689 C CA . GLU A 1 82 ? -13.374 8.934 -0.118 1.00 95.94 82 GLU A CA 1
ATOM 690 C C . GLU A 1 82 ? -14.616 9.815 -0.254 1.00 95.94 82 GLU A C 1
ATOM 692 O O . GLU A 1 82 ? -15.715 9.290 -0.450 1.00 95.94 82 GLU A O 1
ATOM 697 N N . GLN A 1 83 ? -14.459 11.141 -0.251 1.00 96.94 83 GLN A N 1
ATOM 698 C CA . GLN A 1 83 ? -15.584 12.063 -0.418 1.00 96.94 83 GLN A CA 1
ATOM 699 C C . GLN A 1 83 ? -16.299 11.842 -1.759 1.00 96.94 83 GLN A C 1
ATOM 701 O O . GLN A 1 83 ? -17.530 11.760 -1.818 1.00 96.94 83 GLN A O 1
ATOM 706 N N . GLN A 1 84 ? -15.540 11.655 -2.844 1.00 95.94 84 GLN A N 1
ATOM 707 C CA . GLN A 1 84 ? -16.104 11.322 -4.155 1.00 95.94 84 GLN A CA 1
ATOM 708 C C . GLN A 1 84 ? -16.815 9.963 -4.156 1.00 95.94 84 GLN A C 1
ATOM 710 O O . GLN A 1 84 ? -17.847 9.799 -4.815 1.00 95.94 84 GLN A O 1
ATOM 715 N N . TRP A 1 85 ? -16.268 8.971 -3.451 1.00 94.62 85 TRP A N 1
ATOM 716 C CA . TRP A 1 85 ? -16.876 7.652 -3.326 1.00 94.62 85 TRP A CA 1
ATOM 717 C C . TRP A 1 85 ? -18.215 7.730 -2.591 1.00 94.62 85 TRP A C 1
ATOM 719 O O . TRP A 1 85 ? -19.222 7.246 -3.110 1.00 94.62 85 TRP A O 1
ATOM 729 N N . LEU A 1 86 ? -18.251 8.389 -1.432 1.00 92.06 86 LEU A N 1
ATOM 730 C CA . LEU A 1 86 ? -19.458 8.564 -0.623 1.00 92.06 86 LEU A CA 1
ATOM 731 C C . LEU A 1 86 ? -20.562 9.283 -1.404 1.00 92.06 86 LEU A C 1
ATOM 733 O O . LEU A 1 86 ? -21.691 8.792 -1.441 1.00 92.06 86 LEU A O 1
ATOM 737 N N . ALA A 1 87 ? -20.233 10.367 -2.112 1.00 91.75 87 ALA A N 1
ATOM 738 C CA . ALA A 1 87 ? -21.190 11.072 -2.965 1.00 91.75 87 ALA A CA 1
ATOM 739 C C . ALA A 1 87 ? -21.796 10.145 -4.041 1.00 91.75 87 ALA A C 1
ATOM 741 O O . ALA A 1 87 ? -23.013 10.116 -4.237 1.00 91.75 87 ALA A O 1
ATOM 742 N N . LYS A 1 88 ? -20.975 9.308 -4.695 1.00 89.94 88 LYS A N 1
ATOM 743 C CA . LYS A 1 88 ? -21.453 8.317 -5.679 1.00 89.94 88 LYS A CA 1
ATOM 744 C C . LYS A 1 88 ? -22.354 7.256 -5.047 1.00 89.94 88 LYS A C 1
ATOM 746 O O . LYS A 1 88 ? -23.322 6.832 -5.678 1.00 89.94 88 LYS A O 1
ATOM 751 N N . GLN A 1 89 ? -22.047 6.803 -3.832 1.00 86.94 89 GLN A N 1
ATOM 752 C CA . GLN A 1 89 ? -22.872 5.815 -3.132 1.00 86.94 89 GLN A CA 1
ATOM 753 C C . GLN A 1 89 ? -24.219 6.404 -2.695 1.00 86.94 89 GLN A C 1
ATOM 755 O O . GLN A 1 89 ? -25.232 5.722 -2.820 1.00 86.94 89 GLN A O 1
ATOM 760 N N . GLN A 1 90 ? -24.266 7.670 -2.266 1.00 84.19 90 GLN A N 1
ATOM 761 C CA . GLN A 1 90 ? -25.520 8.358 -1.927 1.00 84.19 90 GLN A CA 1
ATOM 762 C C . GLN A 1 90 ? -26.460 8.463 -3.135 1.00 84.19 90 GLN A C 1
ATOM 764 O O . GLN A 1 90 ? -27.644 8.145 -3.027 1.00 84.19 90 GLN A O 1
ATOM 769 N N . VAL A 1 91 ? -25.924 8.826 -4.306 1.00 83.50 91 VAL A N 1
ATOM 770 C CA . VAL A 1 91 ? -26.699 8.864 -5.559 1.00 83.50 91 VAL A CA 1
ATOM 771 C C . VAL A 1 91 ? -27.217 7.476 -5.945 1.00 83.50 91 VAL A C 1
ATOM 773 O O . VAL A 1 91 ? -28.331 7.350 -6.439 1.00 83.50 91 VAL A O 1
ATOM 776 N N . LYS A 1 92 ? -26.448 6.408 -5.709 1.00 81.81 92 LYS A N 1
ATOM 777 C CA . LYS A 1 92 ? -26.926 5.038 -5.958 1.00 81.81 92 LYS A CA 1
ATOM 778 C C . LYS A 1 92 ? -28.004 4.625 -4.960 1.00 81.81 92 LYS A C 1
ATOM 780 O O . LYS A 1 92 ? -28.986 4.005 -5.357 1.00 81.81 92 LYS A O 1
ATOM 785 N N . ALA A 1 93 ? -27.839 4.966 -3.686 1.00 79.75 93 ALA A N 1
ATOM 786 C CA . ALA A 1 93 ? -28.764 4.595 -2.621 1.00 79.75 93 ALA A CA 1
ATOM 787 C C . ALA A 1 93 ? -30.145 5.265 -2.751 1.00 79.75 93 ALA A C 1
ATOM 789 O O . ALA A 1 93 ? -31.123 4.724 -2.244 1.00 79.75 93 ALA A O 1
ATOM 790 N N . SER A 1 94 ? -30.253 6.401 -3.452 1.00 77.69 94 SER A N 1
ATOM 791 C CA . SER A 1 94 ? -31.535 7.078 -3.701 1.00 77.69 94 SER A CA 1
ATOM 792 C C . SER A 1 94 ? -32.422 6.377 -4.742 1.00 77.69 94 SER A C 1
ATOM 794 O O . SER A 1 94 ? -33.603 6.706 -4.873 1.00 77.69 94 SER A O 1
ATOM 796 N N . VAL A 1 95 ? -31.894 5.379 -5.460 1.00 81.19 95 VAL A N 1
ATOM 797 C CA . VAL A 1 95 ? -32.653 4.563 -6.416 1.00 81.19 95 VAL A CA 1
ATOM 798 C C . VAL A 1 95 ? -33.370 3.415 -5.686 1.00 81.19 95 VAL A C 1
ATOM 800 O O . VAL A 1 95 ? -32.789 2.713 -4.857 1.00 81.19 95 VAL A O 1
ATOM 803 N N . ARG A 1 96 ? -34.661 3.200 -5.989 1.00 75.25 96 ARG A N 1
ATOM 804 C CA . ARG A 1 96 ? -35.450 2.088 -5.421 1.00 75.25 96 ARG A CA 1
ATOM 805 C C . ARG A 1 96 ? -34.808 0.735 -5.762 1.00 75.25 96 ARG A C 1
ATOM 807 O O . ARG A 1 96 ? -34.441 0.503 -6.908 1.00 75.25 96 ARG A O 1
ATOM 814 N N . ASN A 1 97 ? -34.751 -0.168 -4.779 1.00 78.06 97 ASN A N 1
ATOM 815 C CA . ASN A 1 97 ? -34.125 -1.500 -4.863 1.00 78.06 97 ASN A CA 1
ATOM 816 C C . ASN A 1 97 ? -32.605 -1.493 -5.108 1.00 78.06 97 ASN A C 1
ATOM 818 O O . ASN A 1 97 ? -32.046 -2.479 -5.595 1.00 78.06 97 ASN A O 1
ATOM 822 N N . SER A 1 98 ? -31.921 -0.404 -4.757 1.00 74.69 98 SER A N 1
ATOM 823 C CA . SER A 1 98 ? -30.464 -0.359 -4.811 1.00 74.69 98 SER A CA 1
ATOM 824 C C . SER A 1 98 ? -29.802 -1.297 -3.809 1.00 74.69 98 SER A C 1
ATOM 826 O O . SER A 1 98 ? -30.287 -1.523 -2.700 1.00 74.69 98 SER A O 1
ATOM 828 N N . ARG A 1 99 ? -28.643 -1.824 -4.213 1.00 72.50 99 ARG A N 1
ATOM 829 C CA . ARG A 1 99 ? -27.740 -2.556 -3.320 1.00 72.50 99 ARG A CA 1
ATOM 830 C C . ARG A 1 99 ? -27.259 -1.636 -2.189 1.00 72.50 99 ARG A C 1
ATOM 832 O O . ARG A 1 99 ? -27.165 -0.425 -2.407 1.00 72.50 99 ARG A O 1
ATOM 839 N N . PRO A 1 100 ? -26.918 -2.195 -1.014 1.00 75.62 100 PRO A N 1
ATOM 840 C CA . PRO A 1 100 ? -26.309 -1.414 0.054 1.00 75.62 100 PRO A CA 1
ATOM 841 C C . PRO A 1 100 ? -25.035 -0.709 -0.445 1.00 75.62 100 PRO A C 1
ATOM 843 O O . PRO A 1 100 ? -24.356 -1.251 -1.327 1.00 75.62 100 PRO A O 1
ATOM 846 N N . PRO A 1 101 ? -24.700 0.472 0.113 1.00 79.94 101 PRO A N 1
ATOM 847 C CA . PRO A 1 101 ? -23.465 1.176 -0.200 1.00 79.94 101 PRO A CA 1
ATOM 848 C C . PRO A 1 101 ? -22.256 0.248 -0.084 1.00 79.94 101 PRO A C 1
ATOM 850 O O . PRO A 1 101 ? -22.044 -0.397 0.942 1.00 79.94 101 PRO A O 1
ATOM 853 N N . GLU A 1 102 ? -21.460 0.172 -1.147 1.00 86.06 102 GLU A N 1
ATOM 854 C CA . GLU A 1 102 ? -20.222 -0.602 -1.116 1.00 86.06 102 GLU A CA 1
ATOM 855 C C . GLU A 1 102 ? -19.126 0.230 -0.430 1.00 86.06 102 GLU A C 1
ATOM 857 O O . GLU A 1 102 ? -18.941 1.390 -0.813 1.00 86.06 102 GLU A O 1
ATOM 862 N N . PRO A 1 103 ? -18.374 -0.314 0.544 1.00 90.06 103 PRO A N 1
ATOM 863 C CA . PRO A 1 103 ? -17.222 0.387 1.098 1.00 90.06 103 PRO A CA 1
ATOM 864 C C . PRO A 1 103 ? -16.067 0.457 0.092 1.00 90.06 103 PRO A C 1
ATOM 866 O O . PRO A 1 103 ? -15.980 -0.316 -0.870 1.00 90.06 103 PRO A O 1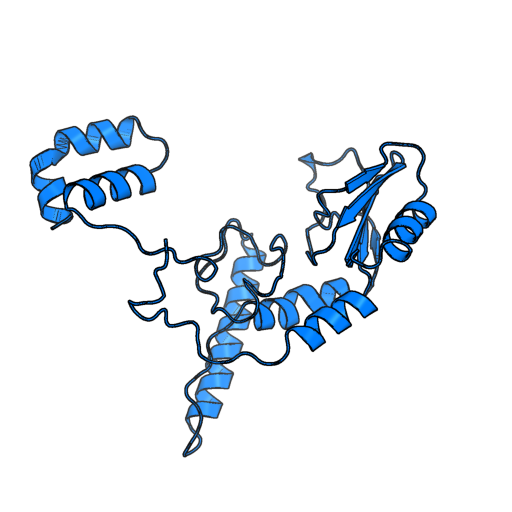
ATOM 869 N N . ILE A 1 104 ? -15.124 1.362 0.344 1.00 94.19 104 ILE A N 1
ATOM 870 C CA . ILE A 1 104 ? -13.841 1.350 -0.358 1.00 94.19 104 ILE A CA 1
ATOM 871 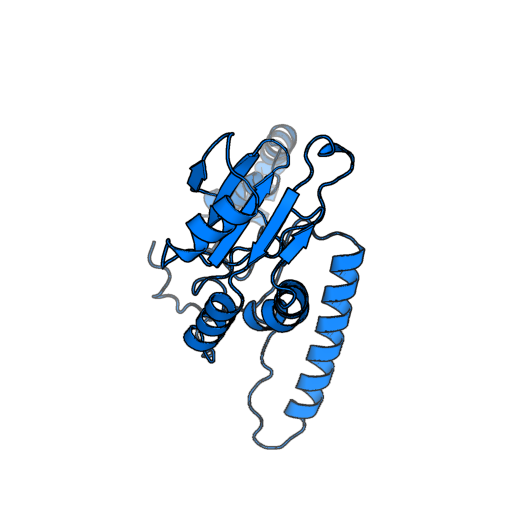C C . ILE A 1 104 ? -13.094 0.075 0.037 1.00 94.19 104 ILE A C 1
ATOM 873 O O . ILE A 1 104 ? -13.053 -0.306 1.204 1.00 94.19 104 ILE A O 1
ATOM 877 N N . ARG A 1 105 ? -12.512 -0.597 -0.955 1.00 93.81 105 ARG A N 1
ATOM 878 C CA . ARG A 1 105 ? -11.751 -1.839 -0.799 1.00 93.81 105 ARG A CA 1
ATOM 879 C C . ARG A 1 105 ? -10.354 -1.642 -1.353 1.00 93.81 105 ARG A C 1
ATOM 881 O O . ARG A 1 105 ? -10.153 -0.756 -2.186 1.00 93.81 105 ARG A O 1
ATOM 888 N N . HIS A 1 106 ? -9.429 -2.527 -0.998 1.00 95.38 106 HIS A N 1
ATOM 889 C CA . HIS A 1 106 ? -8.057 -2.468 -1.513 1.00 95.38 106 HIS A CA 1
ATOM 890 C C . HIS A 1 106 ? -8.006 -2.473 -3.048 1.00 95.38 106 HIS A C 1
ATOM 892 O O . HIS A 1 106 ? -7.249 -1.700 -3.623 1.00 95.38 106 HIS A O 1
ATOM 898 N N . ARG A 1 107 ? -8.878 -3.226 -3.741 1.00 95.25 107 ARG A N 1
ATOM 899 C CA . ARG A 1 107 ? -8.982 -3.164 -5.217 1.00 95.25 107 ARG A CA 1
ATOM 900 C C . ARG A 1 107 ? -9.334 -1.777 -5.768 1.00 95.25 107 ARG A C 1
ATOM 902 O O . ARG A 1 107 ? -8.911 -1.427 -6.863 1.00 95.25 107 ARG A O 1
ATOM 909 N N . HIS A 1 108 ? -10.142 -1.004 -5.040 1.00 95.88 108 HIS A N 1
ATOM 910 C CA . HIS A 1 108 ? -10.595 0.318 -5.471 1.00 95.88 108 HIS A CA 1
ATOM 911 C C . HIS A 1 108 ? -9.454 1.325 -5.333 1.00 95.88 108 HIS A C 1
ATOM 913 O O . HIS A 1 108 ? -9.189 2.081 -6.263 1.00 95.88 108 HIS A O 1
ATOM 919 N N . VAL A 1 109 ? -8.727 1.250 -4.215 1.00 96.88 109 VAL A N 1
ATOM 920 C CA . VAL A 1 109 ? -7.501 2.023 -3.983 1.00 96.88 109 VAL A CA 1
ATOM 921 C C . VAL A 1 109 ? -6.434 1.661 -5.020 1.00 96.88 109 VAL A C 1
ATOM 923 O O . VAL A 1 109 ? -5.865 2.556 -5.642 1.00 96.88 109 VAL A O 1
ATOM 926 N N . PHE A 1 110 ? -6.230 0.366 -5.292 1.00 96.69 110 PHE A N 1
ATOM 927 C CA . PHE A 1 110 ? -5.316 -0.097 -6.336 1.00 96.69 110 PHE A CA 1
ATOM 928 C C . PHE A 1 110 ? -5.680 0.493 -7.701 1.00 96.69 110 PHE A C 1
ATOM 930 O O . PHE A 1 110 ? -4.842 1.106 -8.354 1.00 96.69 110 PHE A O 1
ATOM 937 N N . ALA A 1 111 ? -6.937 0.345 -8.125 1.00 96.25 111 ALA A N 1
ATOM 938 C CA . ALA A 1 111 ? -7.393 0.825 -9.425 1.00 96.25 111 ALA A CA 1
ATOM 939 C C . ALA A 1 111 ? -7.294 2.353 -9.564 1.00 96.25 111 ALA A C 1
ATOM 941 O O . ALA A 1 111 ? -7.056 2.846 -10.663 1.00 96.25 111 ALA A O 1
ATOM 942 N N . HIS A 1 112 ? -7.483 3.099 -8.472 1.00 96.56 112 HIS A N 1
ATOM 943 C CA . HIS A 1 112 ? -7.471 4.559 -8.501 1.00 96.56 112 HIS A CA 1
ATOM 944 C C . HIS A 1 112 ? -6.058 5.152 -8.427 1.00 96.56 112 HIS A C 1
ATOM 946 O O . HIS A 1 112 ? -5.744 6.054 -9.197 1.00 96.56 112 HIS A O 1
ATOM 952 N N . PHE A 1 113 ? -5.200 4.644 -7.539 1.00 95.25 113 PHE A N 1
ATOM 953 C CA . PHE A 1 113 ? -3.887 5.242 -7.269 1.00 95.25 113 PHE A CA 1
ATOM 954 C C . PHE A 1 113 ? -2.717 4.450 -7.856 1.00 95.25 113 PHE A C 1
ATOM 956 O O . PHE A 1 113 ? -1.751 5.036 -8.341 1.00 95.25 113 PHE A O 1
ATOM 963 N N . VAL A 1 114 ? -2.788 3.117 -7.823 1.00 95.38 114 VAL A N 1
ATOM 964 C CA . VAL A 1 114 ? -1.646 2.250 -8.149 1.00 95.38 114 VAL A CA 1
ATOM 965 C C . VAL A 1 114 ? -1.601 1.909 -9.633 1.00 95.38 114 VAL A C 1
ATOM 967 O O . VAL A 1 114 ? -0.593 2.132 -10.300 1.00 95.38 114 VAL A O 1
ATOM 970 N N . GLN A 1 115 ? -2.704 1.401 -10.175 1.00 95.00 115 GLN A N 1
ATOM 971 C CA . GLN A 1 115 ? -2.780 0.928 -11.553 1.00 95.00 115 GLN A CA 1
ATOM 972 C C . GLN A 1 115 ? -2.434 2.011 -12.593 1.00 95.00 115 GLN A C 1
ATOM 974 O O . GLN A 1 115 ? -1.644 1.708 -13.491 1.00 95.00 115 GLN A O 1
ATOM 979 N N . PRO A 1 116 ? -2.925 3.266 -12.491 1.00 94.31 116 PRO A N 1
ATOM 980 C CA . PRO A 1 116 ? -2.560 4.311 -13.448 1.00 94.31 116 PRO A CA 1
ATOM 981 C C . PRO A 1 116 ? -1.070 4.654 -13.393 1.00 94.31 116 PRO A C 1
ATOM 983 O O . PRO A 1 116 ? -0.462 4.969 -14.412 1.00 94.31 116 PRO A O 1
ATOM 986 N N . ALA A 1 117 ? -0.458 4.558 -12.210 1.00 92.19 117 ALA A N 1
ATOM 987 C CA . ALA A 1 117 ? 0.961 4.816 -12.046 1.00 92.19 117 ALA A CA 1
ATOM 988 C C . ALA A 1 117 ? 1.823 3.688 -12.645 1.00 92.19 117 ALA A C 1
ATOM 990 O O . ALA A 1 117 ? 2.843 3.958 -13.279 1.00 92.19 117 ALA A O 1
ATOM 991 N N . ILE A 1 118 ? 1.397 2.434 -12.508 1.00 92.88 118 ILE A N 1
ATOM 992 C CA . ILE A 1 118 ? 2.112 1.273 -13.056 1.00 92.88 118 ILE A CA 1
ATOM 993 C C . ILE A 1 118 ? 1.957 1.151 -14.580 1.00 92.88 118 ILE A C 1
ATOM 995 O O . ILE A 1 118 ? 2.813 0.562 -15.233 1.00 92.88 118 ILE A O 1
ATOM 999 N N . GLY A 1 119 ? 0.910 1.733 -15.175 1.00 89.88 119 GLY A N 1
ATOM 1000 C CA . GLY A 1 119 ? 0.591 1.587 -16.603 1.00 89.88 119 GLY A CA 1
ATOM 1001 C C . GLY A 1 119 ? 1.705 1.971 -17.589 1.00 89.88 119 GLY A C 1
ATOM 1002 O O . GLY A 1 119 ? 1.680 1.508 -18.724 1.00 89.88 119 GLY A O 1
ATOM 1003 N N . PHE A 1 120 ? 2.699 2.756 -17.163 1.00 85.19 120 PHE A N 1
ATOM 1004 C CA . PHE A 1 120 ? 3.875 3.110 -17.972 1.00 85.19 120 PHE A CA 1
ATOM 1005 C C . PHE A 1 120 ? 4.910 1.978 -18.093 1.00 85.19 120 PHE A C 1
ATOM 1007 O O . PHE A 1 120 ? 5.827 2.078 -18.900 1.00 85.19 120 PHE A O 1
ATOM 1014 N N . GLY A 1 121 ? 4.776 0.910 -17.302 1.00 91.00 121 GLY A N 1
ATOM 1015 C CA . GLY A 1 121 ? 5.604 -0.296 -17.351 1.00 91.00 121 GLY A CA 1
ATOM 1016 C C . GLY A 1 121 ? 6.996 -0.152 -16.744 1.00 91.00 121 GLY A C 1
ATOM 1017 O O . GLY A 1 121 ? 7.459 -1.083 -16.096 1.00 91.00 121 GLY A O 1
ATOM 1018 N N . GLU A 1 122 ? 7.640 1.004 -16.877 1.00 95.06 122 GLU A N 1
ATOM 1019 C CA . GLU A 1 122 ? 9.008 1.221 -16.410 1.00 95.06 122 GLU A CA 1
ATOM 1020 C C . GLU A 1 122 ? 9.207 2.658 -15.919 1.00 95.06 122 GLU A C 1
ATOM 1022 O O . GLU A 1 122 ? 8.623 3.604 -16.455 1.00 95.06 122 GLU A O 1
ATOM 1027 N N . ARG A 1 123 ? 9.996 2.832 -14.854 1.00 93.56 123 ARG A N 1
ATOM 1028 C CA . ARG A 1 123 ? 10.253 4.132 -14.226 1.00 93.56 123 ARG A CA 1
ATOM 1029 C C . ARG A 1 123 ? 11.688 4.230 -13.728 1.00 93.56 123 ARG A C 1
ATOM 1031 O O . ARG A 1 123 ? 12.116 3.425 -12.903 1.00 93.56 123 ARG A O 1
ATOM 1038 N N . MET A 1 124 ? 12.381 5.268 -14.186 1.00 91.69 124 MET A N 1
ATOM 1039 C CA . MET A 1 124 ? 13.671 5.694 -13.640 1.00 91.69 124 MET A CA 1
ATOM 1040 C C . MET A 1 124 ? 13.480 6.458 -12.326 1.00 91.69 124 MET A C 1
ATOM 1042 O O . MET A 1 124 ? 12.408 7.017 -12.076 1.00 91.69 124 MET A O 1
ATOM 1046 N N . ASP A 1 125 ? 14.534 6.488 -11.512 1.00 90.31 125 ASP A N 1
ATOM 1047 C CA . ASP A 1 125 ? 14.585 7.138 -10.197 1.00 90.31 125 ASP A CA 1
ATOM 1048 C C . ASP A 1 125 ? 13.414 6.718 -9.294 1.00 90.31 125 ASP A C 1
ATOM 1050 O O . ASP A 1 125 ? 12.766 7.523 -8.617 1.00 90.31 125 ASP A O 1
ATOM 1054 N N . TRP A 1 126 ? 13.099 5.422 -9.333 1.00 92.38 126 TRP A N 1
ATOM 1055 C CA . TRP A 1 126 ? 11.938 4.852 -8.668 1.00 92.38 126 TRP A CA 1
ATOM 1056 C C . TRP A 1 126 ? 12.266 3.488 -8.071 1.00 92.38 126 TRP A C 1
ATOM 1058 O O . TRP A 1 126 ? 12.845 2.636 -8.746 1.00 92.38 126 TRP A O 1
ATOM 1068 N N . HIS A 1 127 ? 11.848 3.265 -6.825 1.00 92.00 127 HIS A N 1
ATOM 1069 C CA . HIS A 1 127 ? 12.059 2.020 -6.097 1.00 92.00 127 HIS A CA 1
ATOM 1070 C C . HIS A 1 127 ? 10.707 1.363 -5.782 1.00 92.00 127 HIS A C 1
ATOM 1072 O O . HIS A 1 127 ? 10.007 1.748 -4.847 1.00 92.00 127 HIS A O 1
ATOM 1078 N N . ASN A 1 128 ? 10.332 0.340 -6.553 1.00 93.12 128 ASN A N 1
ATOM 1079 C CA . ASN A 1 128 ? 9.057 -0.383 -6.427 1.00 93.12 128 ASN A CA 1
ATOM 1080 C C . ASN A 1 128 ? 9.008 -1.407 -5.278 1.00 93.12 128 ASN A C 1
ATOM 1082 O O . ASN A 1 128 ? 8.057 -2.185 -5.186 1.00 93.12 128 ASN A O 1
ATOM 1086 N N . LEU A 1 129 ? 10.031 -1.428 -4.416 1.00 89.19 129 LEU A N 1
ATOM 1087 C CA . LEU A 1 129 ? 10.131 -2.337 -3.270 1.00 89.19 129 LEU A CA 1
ATOM 1088 C C . LEU A 1 129 ? 10.044 -3.811 -3.679 1.00 89.19 129 LEU A C 1
ATOM 1090 O O . LEU A 1 129 ? 9.499 -4.616 -2.931 1.00 89.19 129 LEU A O 1
ATOM 1094 N N . SER A 1 130 ? 10.531 -4.162 -4.874 1.00 75.62 130 SER A N 1
ATOM 1095 C CA . SER A 1 130 ? 10.692 -5.556 -5.284 1.00 75.62 130 SER A CA 1
ATOM 1096 C C . SER A 1 130 ? 11.588 -6.287 -4.280 1.00 75.62 130 SER A C 1
ATOM 1098 O O . SER A 1 130 ? 12.784 -5.983 -4.230 1.00 75.62 130 SER A O 1
ATOM 1100 N N . PRO A 1 131 ? 11.054 -7.218 -3.469 1.00 71.12 131 PRO A N 1
ATOM 1101 C CA . PRO A 1 131 ? 11.852 -7.950 -2.512 1.00 71.12 131 PRO A CA 1
ATOM 1102 C C . PRO A 1 131 ? 12.125 -9.368 -3.042 1.00 71.12 131 PRO A C 1
ATOM 1104 O O . PRO A 1 131 ? 11.512 -9.817 -4.006 1.00 71.12 131 PRO A O 1
ATOM 1107 N N . ASP A 1 132 ? 13.025 -10.072 -2.363 1.00 59.72 132 ASP A N 1
ATOM 1108 C CA . ASP A 1 132 ? 13.062 -11.540 -2.251 1.00 59.72 132 ASP A CA 1
ATOM 1109 C C . ASP A 1 132 ? 14.012 -12.348 -3.144 1.00 59.72 132 ASP A C 1
ATOM 1111 O O . ASP A 1 132 ? 14.555 -13.332 -2.646 1.00 59.72 132 ASP A O 1
ATOM 1115 N N . GLN A 1 133 ? 14.289 -11.993 -4.399 1.00 63.88 133 GLN A N 1
ATOM 1116 C CA . GLN A 1 133 ? 15.282 -12.732 -5.201 1.00 63.88 133 GLN A CA 1
ATOM 1117 C C . GLN A 1 133 ? 16.090 -11.787 -6.068 1.00 63.88 133 GLN A C 1
ATOM 1119 O O . GLN A 1 133 ? 15.517 -10.921 -6.727 1.00 63.88 133 GLN A O 1
ATOM 1124 N N . GLY A 1 134 ? 17.409 -11.954 -6.076 1.00 73.44 134 GLY A N 1
ATOM 1125 C CA . GLY A 1 134 ? 18.265 -11.069 -6.839 1.00 73.44 134 GLY A CA 1
ATOM 1126 C C . GLY A 1 134 ? 19.641 -11.622 -7.145 1.00 73.44 134 GLY A C 1
ATOM 1127 O O . GLY A 1 134 ? 20.098 -12.584 -6.531 1.00 73.44 134 GLY A O 1
ATOM 1128 N N . VAL A 1 135 ? 20.264 -10.989 -8.129 1.00 80.25 135 VAL A N 1
ATOM 1129 C CA . VAL A 1 135 ? 21.666 -11.172 -8.496 1.00 80.25 135 VAL A CA 1
ATOM 1130 C C . VAL A 1 135 ? 22.371 -9.879 -8.109 1.00 80.25 135 VAL A C 1
ATOM 1132 O O . VAL A 1 135 ? 21.930 -8.801 -8.513 1.00 80.25 135 VAL A O 1
ATOM 1135 N N . GLU A 1 136 ? 23.399 -9.990 -7.273 1.00 81.38 136 GLU A N 1
ATOM 1136 C CA . GLU A 1 136 ? 24.235 -8.859 -6.866 1.00 81.38 136 GLU A CA 1
ATOM 1137 C C . GLU A 1 136 ? 25.327 -8.627 -7.911 1.00 81.38 136 GLU A C 1
ATOM 1139 O O . GLU A 1 136 ? 26.019 -9.571 -8.293 1.00 81.38 136 GLU A O 1
ATOM 1144 N N . GLY A 1 137 ? 25.485 -7.373 -8.339 1.00 72.62 137 GLY A N 1
ATOM 1145 C CA . GLY A 1 137 ? 26.461 -6.966 -9.348 1.00 72.62 137 GLY A CA 1
ATOM 1146 C C . GLY A 1 137 ? 26.259 -7.572 -10.747 1.00 72.62 137 GLY A C 1
ATOM 1147 O O . GLY A 1 137 ? 25.561 -8.559 -10.960 1.00 72.62 137 GLY A O 1
ATOM 1148 N N . GLU A 1 138 ? 26.902 -6.953 -11.739 1.00 72.12 138 GLU A N 1
ATOM 1149 C CA . GLU A 1 138 ? 27.091 -7.501 -13.098 1.00 72.12 138 GLU A CA 1
ATOM 1150 C C . GLU A 1 138 ? 25.834 -7.696 -13.972 1.00 72.12 138 GLU A C 1
ATOM 1152 O O . GLU A 1 138 ? 25.932 -8.261 -15.062 1.00 72.12 138 GLU A O 1
ATOM 1157 N N . THR A 1 139 ? 24.664 -7.175 -13.585 1.00 87.12 139 THR A N 1
ATOM 1158 C CA . THR A 1 139 ? 23.492 -7.152 -14.480 1.00 87.12 139 THR A CA 1
ATOM 1159 C C . THR A 1 139 ? 23.299 -5.794 -15.149 1.00 87.12 139 THR A C 1
ATOM 1161 O O . THR A 1 139 ? 23.488 -4.739 -14.541 1.00 87.12 139 THR A O 1
ATOM 1164 N N . THR A 1 140 ? 22.879 -5.802 -16.415 1.00 93.69 140 THR A N 1
ATOM 1165 C CA . THR A 1 140 ? 22.323 -4.608 -17.067 1.00 93.69 140 THR A CA 1
ATOM 1166 C C . THR A 1 140 ? 20.825 -4.505 -16.798 1.00 93.69 140 THR A C 1
ATOM 1168 O O . THR A 1 140 ? 20.183 -5.487 -16.410 1.00 93.69 140 THR A O 1
ATOM 1171 N N . LEU A 1 141 ? 20.248 -3.334 -17.065 1.00 93.19 141 LEU A N 1
ATOM 1172 C CA . LEU A 1 141 ? 18.806 -3.113 -16.986 1.00 93.19 141 LEU A CA 1
ATOM 1173 C C . LEU A 1 141 ? 18.022 -4.143 -17.820 1.00 93.19 141 LEU A C 1
ATOM 1175 O O . LEU A 1 141 ? 17.058 -4.746 -17.348 1.00 93.19 141 LEU A O 1
ATOM 1179 N N . GLU A 1 142 ? 18.475 -4.387 -19.049 1.00 95.44 142 GLU A N 1
ATOM 1180 C CA . GLU A 1 142 ? 17.863 -5.323 -19.994 1.00 95.44 142 GLU A CA 1
ATOM 1181 C C . GLU A 1 142 ? 17.962 -6.759 -19.485 1.00 95.44 142 GLU A C 1
ATOM 1183 O O . GLU A 1 142 ? 16.989 -7.508 -19.545 1.00 95.44 142 GLU A O 1
ATOM 1188 N N . THR A 1 143 ? 19.119 -7.129 -18.930 1.00 95.19 143 THR A N 1
ATOM 1189 C CA . THR A 1 143 ? 19.320 -8.445 -18.315 1.00 95.19 143 THR A CA 1
ATOM 1190 C C . THR A 1 143 ? 18.380 -8.635 -17.126 1.00 95.19 143 THR A C 1
ATOM 1192 O O . THR A 1 143 ? 17.745 -9.682 -17.009 1.00 95.19 143 THR A O 1
ATOM 1195 N N . CYS A 1 144 ? 18.224 -7.620 -16.272 1.00 95.12 144 CYS A N 1
ATOM 1196 C CA . CYS A 1 144 ? 17.331 -7.706 -15.120 1.00 95.12 144 CYS A CA 1
ATOM 1197 C C . CYS A 1 144 ? 15.862 -7.890 -15.529 1.00 95.12 144 CYS A C 1
ATOM 1199 O O . CYS A 1 144 ? 15.149 -8.739 -14.984 1.00 95.12 144 CYS A O 1
ATOM 1201 N N . ARG A 1 145 ? 15.424 -7.155 -16.556 1.00 95.44 145 ARG A N 1
ATOM 1202 C CA . ARG A 1 145 ? 14.105 -7.347 -17.164 1.00 95.44 145 ARG A CA 1
ATOM 1203 C C . ARG A 1 145 ? 13.946 -8.763 -17.719 1.00 95.44 145 ARG A C 1
ATOM 1205 O O . ARG A 1 145 ? 12.958 -9.422 -17.398 1.00 95.44 145 ARG A O 1
ATOM 1212 N N . ALA A 1 146 ? 14.924 -9.249 -18.483 1.00 95.56 146 ALA A N 1
ATOM 1213 C CA . ALA A 1 146 ? 14.895 -10.580 -19.087 1.00 95.56 146 ALA A CA 1
ATOM 1214 C C . ALA A 1 146 ? 14.807 -11.701 -18.035 1.00 95.56 146 ALA A C 1
ATOM 1216 O O . ALA A 1 146 ? 14.095 -12.685 -18.235 1.00 95.56 146 ALA A O 1
ATOM 1217 N N . ILE A 1 147 ? 15.466 -11.540 -16.880 1.00 94.19 147 ILE A N 1
ATOM 1218 C CA . ILE A 1 147 ? 15.347 -12.467 -15.743 1.00 94.19 147 ILE A CA 1
ATOM 1219 C C . ILE A 1 147 ? 13.889 -12.548 -15.263 1.00 94.19 147 ILE A C 1
ATOM 1221 O O . ILE A 1 147 ? 13.351 -13.644 -15.083 1.00 94.19 147 ILE A O 1
ATOM 1225 N N . CYS A 1 148 ? 13.216 -11.407 -15.099 1.00 95.50 148 CYS A N 1
ATOM 1226 C CA . CYS A 1 148 ? 11.803 -11.379 -14.717 1.00 95.50 148 CYS A CA 1
ATOM 1227 C C . CYS A 1 148 ? 10.885 -11.933 -15.820 1.00 95.50 148 CYS A C 1
ATOM 1229 O O . CYS A 1 148 ? 9.922 -12.648 -15.537 1.00 95.50 148 CYS A O 1
ATOM 1231 N N . GLU A 1 149 ? 11.179 -11.653 -17.088 1.00 95.81 149 GLU A N 1
ATOM 1232 C CA . GLU A 1 149 ? 10.439 -12.207 -18.224 1.00 95.81 149 GLU A CA 1
ATOM 1233 C C . GLU A 1 149 ? 10.523 -13.739 -18.258 1.00 95.81 149 GLU A C 1
ATOM 1235 O O . GLU A 1 149 ? 9.491 -14.400 -18.396 1.00 95.81 149 GLU A O 1
ATOM 1240 N N . ALA A 1 150 ? 11.710 -14.308 -18.040 1.00 95.50 150 ALA A N 1
ATOM 1241 C CA . ALA A 1 150 ? 11.923 -15.753 -17.986 1.00 95.50 150 ALA A CA 1
ATOM 1242 C C . ALA A 1 150 ? 11.231 -16.413 -16.778 1.00 95.50 150 ALA A C 1
ATOM 1244 O O . ALA A 1 150 ? 10.703 -17.525 -16.880 1.00 95.50 150 ALA A O 1
ATOM 1245 N N . ALA A 1 151 ? 11.186 -15.728 -15.634 1.00 94.38 151 ALA A N 1
ATOM 1246 C CA . ALA A 1 151 ? 10.502 -16.208 -14.441 1.00 94.38 151 ALA A CA 1
ATOM 1247 C C . ALA A 1 151 ? 8.977 -16.034 -14.567 1.00 94.38 151 ALA A C 1
ATOM 1249 O O . ALA A 1 151 ? 8.444 -14.946 -14.364 1.00 94.38 151 ALA A O 1
ATOM 1250 N N . GLN A 1 152 ? 8.245 -17.120 -14.840 1.00 94.19 152 GLN A N 1
ATOM 1251 C CA . GLN A 1 152 ? 6.789 -17.092 -15.082 1.00 94.19 152 GLN A CA 1
ATOM 1252 C C . GLN A 1 152 ? 5.972 -16.386 -13.986 1.00 94.19 152 GLN A C 1
ATOM 1254 O O . GLN A 1 152 ? 4.972 -15.734 -14.282 1.00 94.19 152 GLN A O 1
ATOM 1259 N N . SER A 1 153 ? 6.380 -16.511 -12.720 1.00 93.00 153 SER A N 1
ATOM 1260 C CA . SER A 1 153 ? 5.689 -15.901 -11.580 1.00 93.00 153 SER A CA 1
ATOM 1261 C C . SER A 1 153 ? 6.078 -14.446 -11.317 1.00 93.00 153 SER A C 1
ATOM 1263 O O . SER A 1 153 ? 5.469 -13.822 -10.454 1.00 93.00 153 SER A O 1
ATOM 1265 N N . CYS A 1 154 ? 7.093 -13.907 -11.994 1.00 95.38 154 CYS A N 1
ATOM 1266 C CA . CYS A 1 154 ? 7.557 -12.548 -11.742 1.00 95.38 154 CYS A CA 1
ATOM 1267 C C . CYS A 1 154 ? 6.531 -11.515 -12.232 1.00 95.38 154 CYS A C 1
ATOM 1269 O O . CYS A 1 154 ? 6.021 -11.607 -13.347 1.00 95.38 154 CYS A O 1
ATOM 1271 N N . ILE A 1 155 ? 6.228 -10.525 -11.400 1.00 95.44 155 ILE A N 1
ATOM 1272 C CA . ILE A 1 155 ? 5.301 -9.425 -11.690 1.00 95.44 155 ILE A CA 1
ATOM 1273 C C . ILE A 1 155 ? 6.044 -8.095 -11.812 1.00 95.44 155 ILE A C 1
ATOM 1275 O O . ILE A 1 155 ? 5.627 -7.236 -12.587 1.00 95.44 155 ILE A O 1
ATOM 1279 N N . GLN A 1 156 ? 7.135 -7.914 -11.075 1.00 95.75 156 GLN A N 1
ATOM 1280 C CA . GLN A 1 156 ? 7.910 -6.680 -11.089 1.00 95.75 156 GLN A CA 1
ATOM 1281 C C . GLN A 1 156 ? 9.393 -6.964 -10.875 1.00 95.75 156 GLN A C 1
ATOM 1283 O O . GLN A 1 156 ? 9.759 -7.987 -10.295 1.00 95.75 156 GLN A O 1
ATOM 1288 N N . TRP A 1 157 ? 10.230 -6.042 -11.329 1.00 95.94 157 TRP A N 1
ATOM 1289 C CA . TRP A 1 157 ? 11.678 -6.098 -11.187 1.00 95.94 157 TRP A CA 1
ATOM 1290 C C . TRP A 1 157 ? 12.234 -4.718 -10.823 1.00 95.94 157 TRP A C 1
ATOM 1292 O O . TRP A 1 157 ? 11.564 -3.695 -10.988 1.00 95.94 157 TRP A O 1
ATOM 1302 N N . LEU A 1 158 ? 13.439 -4.698 -10.272 1.00 94.50 158 LEU A N 1
ATOM 1303 C CA . LEU A 1 158 ? 14.134 -3.518 -9.782 1.00 94.50 158 LEU A CA 1
ATOM 1304 C C . LEU A 1 158 ? 15.620 -3.673 -10.083 1.00 94.50 158 LEU A C 1
ATOM 1306 O O . LEU A 1 158 ? 16.239 -4.635 -9.638 1.00 94.50 158 LEU A O 1
ATOM 1310 N N . TRP A 1 159 ? 16.183 -2.711 -10.798 1.00 94.69 159 TRP A N 1
ATOM 1311 C CA . TRP A 1 159 ? 17.601 -2.663 -11.121 1.00 94.69 159 TRP A CA 1
ATOM 1312 C C . TRP A 1 159 ? 18.255 -1.446 -10.463 1.00 94.69 159 TRP A C 1
ATOM 1314 O O . TRP A 1 159 ? 17.699 -0.344 -10.512 1.00 94.69 159 TRP A O 1
ATOM 1324 N N . SER A 1 160 ? 19.416 -1.632 -9.839 1.00 91.31 160 SER A N 1
ATOM 1325 C CA . SER A 1 160 ? 20.246 -0.54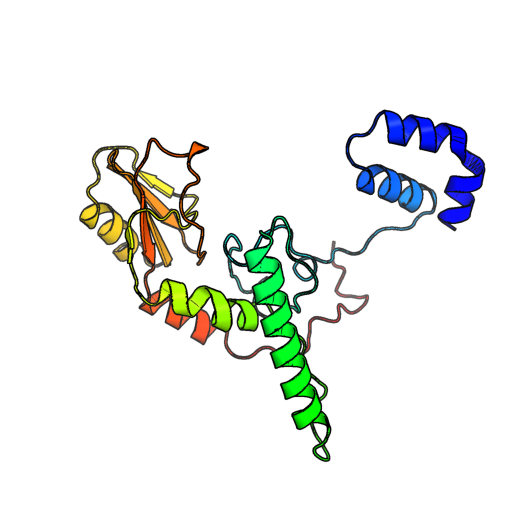8 -9.303 1.00 91.31 160 SER A CA 1
ATOM 1326 C C . SER A 1 160 ? 21.358 -0.180 -10.284 1.00 91.31 160 SER A C 1
ATOM 1328 O O . SER A 1 160 ? 21.875 -1.028 -11.006 1.00 91.31 160 SER A O 1
ATOM 1330 N N . ALA A 1 161 ? 21.805 1.076 -10.263 1.00 88.31 161 ALA A N 1
ATOM 1331 C CA . ALA A 1 161 ? 22.936 1.524 -11.077 1.00 88.31 161 ALA A CA 1
ATOM 1332 C C . ALA A 1 161 ? 24.267 0.800 -10.777 1.00 88.31 161 ALA A C 1
ATOM 1334 O O . ALA A 1 161 ? 25.191 0.882 -11.584 1.00 88.31 161 ALA A O 1
ATOM 1335 N N . THR A 1 162 ? 24.374 0.084 -9.651 1.00 88.06 162 THR A N 1
ATOM 1336 C CA . THR A 1 162 ? 25.503 -0.806 -9.328 1.00 88.06 162 THR A CA 1
ATOM 1337 C C . THR A 1 162 ? 25.428 -2.171 -10.005 1.00 88.06 162 THR A C 1
ATOM 1339 O O . THR A 1 162 ? 26.377 -2.946 -9.912 1.00 88.06 162 THR A O 1
ATOM 1342 N N . GLY A 1 163 ? 24.340 -2.458 -10.719 1.00 89.94 163 GLY A N 1
ATOM 1343 C CA . GLY A 1 163 ? 24.136 -3.718 -11.419 1.00 89.94 163 GLY A CA 1
ATOM 1344 C C . GLY A 1 163 ? 23.401 -4.774 -10.600 1.00 89.94 163 GLY A C 1
ATOM 1345 O O . GLY A 1 163 ? 23.361 -5.922 -11.035 1.00 89.94 163 GLY A O 1
ATOM 1346 N N . ASP A 1 164 ? 22.809 -4.421 -9.455 1.00 90.62 164 ASP A N 1
ATOM 1347 C CA . ASP A 1 164 ? 21.985 -5.361 -8.694 1.00 90.62 164 ASP A CA 1
ATOM 1348 C C . ASP A 1 164 ? 20.612 -5.476 -9.343 1.00 90.62 164 ASP A C 1
ATOM 1350 O O . ASP A 1 164 ? 19.944 -4.474 -9.612 1.00 90.62 164 ASP A O 1
ATOM 1354 N N . CYS A 1 165 ? 20.161 -6.707 -9.545 1.00 93.12 165 CYS A N 1
ATOM 1355 C CA . CYS A 1 165 ? 18.824 -6.999 -10.032 1.00 93.12 165 CYS A CA 1
ATOM 1356 C C . CYS A 1 165 ? 18.008 -7.681 -8.945 1.00 93.12 165 CYS A C 1
ATOM 1358 O O . CYS A 1 165 ? 18.466 -8.656 -8.356 1.00 93.12 165 CYS A O 1
ATOM 1360 N N . LYS A 1 166 ? 16.777 -7.222 -8.720 1.00 94.12 166 LYS A N 1
ATOM 1361 C CA . LYS A 1 166 ? 15.796 -7.865 -7.842 1.00 94.12 166 LYS A CA 1
ATOM 1362 C C . LYS A 1 166 ? 14.493 -8.097 -8.591 1.00 94.12 166 LYS A C 1
ATOM 1364 O O . LYS A 1 166 ? 14.063 -7.243 -9.360 1.00 94.12 166 LYS A O 1
ATOM 1369 N N . ILE A 1 167 ? 13.832 -9.219 -8.334 1.00 95.00 167 ILE A N 1
ATOM 1370 C CA . ILE A 1 167 ? 12.539 -9.578 -8.932 1.00 95.00 167 ILE A CA 1
ATOM 1371 C C . ILE A 1 167 ? 11.533 -9.981 -7.856 1.00 95.00 167 ILE A C 1
ATOM 1373 O O . ILE A 1 167 ? 11.928 -10.484 -6.810 1.00 95.00 167 ILE A O 1
ATOM 1377 N N . ALA A 1 168 ? 10.238 -9.791 -8.111 1.00 94.25 168 ALA A N 1
ATOM 1378 C CA . ALA A 1 168 ? 9.174 -10.154 -7.178 1.00 94.25 168 ALA A CA 1
ATOM 1379 C C . ALA A 1 168 ? 7.927 -10.677 -7.893 1.00 94.25 168 ALA A C 1
ATOM 1381 O O . ALA A 1 168 ? 7.621 -10.297 -9.022 1.00 94.25 168 ALA A O 1
ATOM 1382 N N . ASN A 1 169 ? 7.162 -11.523 -7.204 1.00 94.00 169 ASN A N 1
ATOM 1383 C CA . ASN A 1 169 ? 5.933 -12.160 -7.699 1.00 94.00 169 ASN A CA 1
ATOM 1384 C C . ASN A 1 169 ? 4.636 -11.459 -7.251 1.00 94.00 169 ASN A C 1
ATOM 1386 O O . ASN A 1 169 ? 3.543 -12.005 -7.397 1.00 94.00 169 ASN A O 1
ATOM 1390 N N . VAL A 1 170 ? 4.753 -10.259 -6.691 1.00 92.50 170 VAL A N 1
ATOM 1391 C CA . VAL A 1 170 ? 3.641 -9.428 -6.221 1.00 92.50 170 VAL A CA 1
ATOM 1392 C C . VAL A 1 170 ? 3.781 -8.026 -6.793 1.00 92.50 170 VAL A C 1
ATOM 1394 O O . VAL A 1 170 ? 4.886 -7.582 -7.100 1.00 92.50 170 VAL A O 1
ATOM 1397 N N . VAL A 1 171 ? 2.658 -7.325 -6.932 1.00 94.50 171 VAL A N 1
ATOM 1398 C CA . VAL A 1 171 ? 2.638 -5.944 -7.419 1.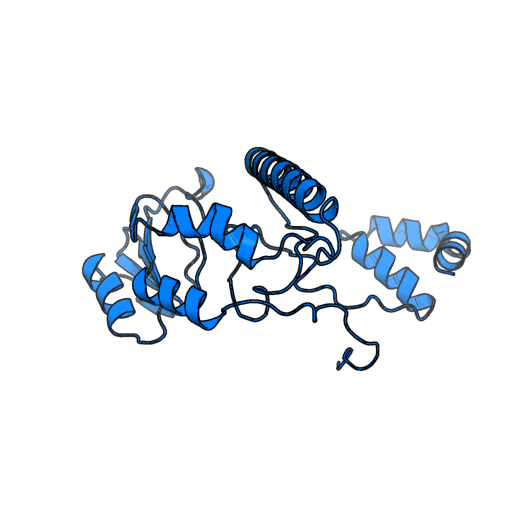00 94.50 171 VAL A CA 1
ATOM 1399 C C . VAL A 1 171 ? 2.674 -4.964 -6.247 1.00 94.50 171 VAL A C 1
ATOM 1401 O O . VAL A 1 171 ? 1.851 -5.045 -5.332 1.00 94.50 171 VAL A O 1
ATOM 1404 N N . ARG A 1 172 ? 3.614 -4.021 -6.302 1.00 94.81 172 ARG A N 1
ATOM 1405 C CA . ARG A 1 172 ? 3.728 -2.850 -5.424 1.00 94.81 172 ARG A CA 1
ATOM 1406 C C . ARG A 1 172 ? 4.001 -1.622 -6.278 1.00 94.81 172 ARG A C 1
ATOM 1408 O O . ARG A 1 172 ? 4.604 -1.737 -7.339 1.00 94.81 172 ARG A O 1
ATOM 1415 N N . LEU A 1 173 ? 3.596 -0.441 -5.824 1.00 94.56 173 LEU A N 1
ATOM 1416 C CA . LEU A 1 173 ? 3.969 0.793 -6.513 1.00 94.56 173 LEU A CA 1
ATOM 1417 C C . LEU A 1 173 ? 5.330 1.295 -6.028 1.00 94.56 173 LEU A C 1
ATOM 1419 O O . LEU A 1 173 ? 6.163 1.653 -6.845 1.00 94.56 173 LEU A O 1
ATOM 1423 N N . GLY A 1 174 ? 5.581 1.292 -4.722 1.00 92.50 174 GLY A N 1
ATOM 1424 C CA . GLY A 1 174 ? 6.760 1.906 -4.117 1.00 92.50 174 GLY A CA 1
ATOM 1425 C C . GLY A 1 174 ? 6.775 3.428 -4.261 1.00 92.50 174 GLY A C 1
ATOM 1426 O O . GLY A 1 174 ? 5.726 4.061 -4.394 1.00 92.50 174 GLY A O 1
ATOM 1427 N N . SER A 1 175 ? 7.959 4.026 -4.216 1.00 89.62 175 SER A N 1
ATOM 1428 C CA . SER A 1 175 ? 8.123 5.481 -4.198 1.00 89.62 175 SER A CA 1
ATOM 1429 C C . SER A 1 175 ? 9.428 5.909 -4.859 1.00 89.62 175 SER A C 1
ATOM 1431 O O . SER A 1 175 ? 10.297 5.089 -5.169 1.00 89.62 175 SER A O 1
ATOM 1433 N N . ARG A 1 176 ? 9.589 7.222 -5.048 1.00 86.19 176 ARG A N 1
ATOM 1434 C CA . ARG A 1 176 ? 10.927 7.779 -5.262 1.00 86.19 176 ARG A CA 1
ATOM 1435 C C . ARG A 1 176 ? 11.778 7.535 -4.008 1.00 86.19 176 ARG A C 1
ATOM 1437 O O . ARG A 1 176 ? 11.225 7.651 -2.908 1.00 86.19 176 AR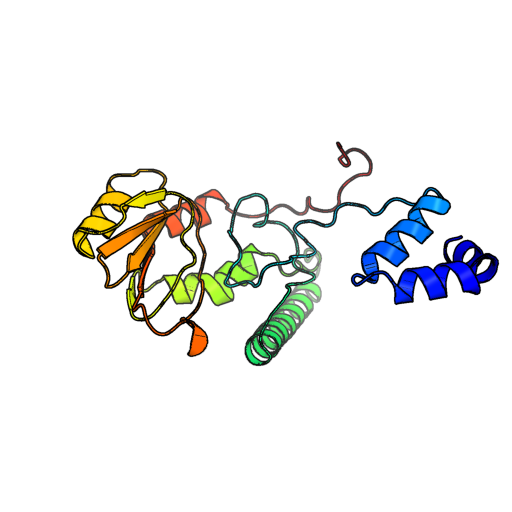G A O 1
ATOM 1444 N N . PRO A 1 177 ? 13.072 7.206 -4.157 1.00 75.44 177 PRO A N 1
ATOM 1445 C CA . PRO A 1 177 ? 14.015 7.232 -3.043 1.00 75.44 177 PRO A CA 1
ATOM 1446 C C . PRO A 1 177 ? 14.000 8.610 -2.372 1.00 75.44 177 PRO A C 1
ATOM 1448 O O . PRO A 1 177 ? 13.815 9.630 -3.045 1.00 75.44 177 PRO A O 1
ATOM 1451 N N . THR A 1 178 ? 14.144 8.656 -1.050 1.00 69.38 178 THR A N 1
ATOM 1452 C CA . THR A 1 178 ? 14.282 9.936 -0.346 1.00 69.38 178 THR A CA 1
ATOM 1453 C C . THR A 1 178 ? 15.697 10.486 -0.537 1.00 69.38 178 THR A C 1
ATOM 1455 O O . THR A 1 178 ? 16.617 9.738 -0.855 1.00 69.38 178 THR A O 1
ATOM 1458 N N . ALA A 1 179 ? 15.907 11.787 -0.311 1.00 62.41 179 ALA A N 1
ATOM 1459 C CA . ALA A 1 179 ? 17.243 12.396 -0.393 1.00 62.41 179 ALA A CA 1
ATOM 1460 C C . ALA A 1 179 ? 18.258 11.772 0.593 1.00 62.41 179 ALA A C 1
ATOM 1462 O O . ALA A 1 179 ? 19.463 11.914 0.417 1.00 62.41 179 ALA A O 1
ATOM 1463 N N . GLN A 1 180 ? 17.782 11.080 1.636 1.00 53.81 180 GLN A N 1
ATOM 1464 C CA . GLN A 1 180 ? 18.613 10.306 2.561 1.00 53.81 180 GLN A CA 1
ATOM 1465 C C . GLN A 1 180 ? 19.025 8.928 2.008 1.00 53.81 180 GLN A C 1
ATOM 1467 O O . GLN A 1 180 ? 20.036 8.392 2.451 1.00 53.81 180 GLN A O 1
ATOM 1472 N N . ASP A 1 181 ? 18.295 8.385 1.030 1.00 57.22 181 ASP A N 1
ATOM 1473 C CA . ASP A 1 181 ? 18.594 7.112 0.350 1.00 57.22 181 ASP A CA 1
ATOM 1474 C C . ASP A 1 181 ? 19.545 7.300 -0.860 1.00 57.22 181 ASP A C 1
ATOM 1476 O O . ASP A 1 181 ? 19.853 6.350 -1.589 1.00 57.22 181 ASP A O 1
ATOM 1480 N N . ASP A 1 182 ? 19.987 8.539 -1.104 1.00 57.69 182 ASP A N 1
ATOM 1481 C CA . ASP A 1 182 ? 20.478 9.030 -2.396 1.00 57.69 182 ASP A CA 1
ATOM 1482 C C . ASP A 1 182 ? 21.979 8.794 -2.637 1.00 57.69 182 ASP A C 1
ATOM 1484 O O . ASP A 1 182 ? 22.799 9.709 -2.727 1.00 57.69 182 ASP A O 1
ATOM 1488 N N . VAL A 1 183 ? 22.336 7.518 -2.779 1.00 57.84 183 VAL A N 1
ATOM 1489 C CA . VAL A 1 183 ? 23.569 7.111 -3.480 1.00 57.84 183 VAL A CA 1
ATOM 1490 C C . VAL A 1 183 ? 23.255 6.211 -4.681 1.00 57.84 183 VAL A C 1
ATOM 1492 O O . VAL A 1 183 ? 24.023 6.174 -5.641 1.00 57.84 183 VAL A O 1
ATOM 1495 N N . MET A 1 184 ? 22.107 5.523 -4.680 1.00 66.25 184 MET A N 1
ATOM 1496 C CA . MET A 1 184 ? 21.767 4.527 -5.698 1.00 66.25 184 MET A CA 1
ATOM 1497 C C . MET A 1 184 ? 20.582 4.964 -6.554 1.00 66.25 184 MET A C 1
ATOM 1499 O O . MET A 1 184 ? 19.454 5.084 -6.078 1.00 66.25 184 MET A O 1
ATOM 1503 N N . LYS A 1 185 ? 20.829 5.134 -7.855 1.00 84.75 185 LYS A N 1
ATOM 1504 C CA . LYS A 1 185 ? 19.765 5.318 -8.846 1.00 84.75 185 LYS A CA 1
ATOM 1505 C C . LYS A 1 185 ? 19.123 3.973 -9.151 1.00 84.75 185 LYS A C 1
ATOM 1507 O O . LYS A 1 185 ? 19.815 3.033 -9.541 1.00 84.75 185 LYS A O 1
ATOM 1512 N N . TYR A 1 186 ? 17.807 3.901 -8.994 1.00 90.38 186 TYR A N 1
ATOM 1513 C CA . TYR A 1 186 ? 17.026 2.700 -9.261 1.00 90.38 186 TYR A CA 1
ATOM 1514 C C . TYR A 1 186 ? 16.146 2.880 -10.489 1.00 90.38 186 TYR A C 1
ATOM 1516 O O . TYR A 1 186 ? 15.532 3.931 -10.676 1.00 90.38 186 TYR A O 1
ATOM 1524 N N . THR A 1 187 ? 16.032 1.822 -11.284 1.00 94.00 187 THR A N 1
ATOM 1525 C CA . THR A 1 187 ? 15.002 1.696 -12.314 1.00 94.00 187 THR A CA 1
ATOM 1526 C C . THR A 1 187 ? 14.090 0.537 -11.950 1.00 94.00 187 THR A C 1
ATOM 1528 O O . THR A 1 187 ? 14.542 -0.584 -11.730 1.00 94.00 187 THR A O 1
ATOM 1531 N N . SER A 1 188 ? 12.797 0.820 -11.862 1.00 95.06 188 SER A N 1
ATOM 1532 C CA . SER A 1 188 ? 11.761 -0.165 -11.564 1.00 95.06 188 SER A CA 1
ATOM 1533 C C . SER A 1 188 ? 10.969 -0.500 -12.813 1.00 95.06 188 SER A C 1
ATOM 1535 O O . SER A 1 188 ? 10.622 0.402 -13.577 1.00 95.06 188 SER A O 1
ATOM 1537 N N . GLY A 1 189 ? 10.579 -1.762 -12.957 1.00 96.62 189 GLY A N 1
ATOM 1538 C CA . GLY A 1 189 ? 9.625 -2.174 -13.975 1.00 96.62 189 GLY A CA 1
ATOM 1539 C C . GLY A 1 189 ? 8.557 -3.123 -13.459 1.00 96.62 189 GLY A C 1
ATOM 1540 O O . GLY A 1 189 ? 8.717 -3.808 -12.447 1.00 96.62 189 GLY A O 1
ATOM 1541 N N . TRP A 1 190 ? 7.446 -3.152 -14.184 1.00 97.44 190 TRP A N 1
ATOM 1542 C CA . TRP A 1 190 ? 6.294 -4.002 -13.938 1.00 97.44 190 TRP A CA 1
ATOM 1543 C C . TRP A 1 190 ? 5.901 -4.702 -15.229 1.00 97.44 190 TRP A C 1
ATOM 1545 O O . TRP A 1 190 ? 5.761 -4.078 -16.280 1.00 97.44 190 TRP A O 1
ATOM 1555 N N . MET A 1 191 ? 5.643 -5.999 -15.129 1.00 97.19 191 MET A N 1
ATOM 1556 C CA . MET A 1 191 ? 5.108 -6.800 -16.219 1.00 97.19 191 MET A CA 1
ATOM 1557 C C . MET A 1 191 ? 3.624 -6.459 -16.394 1.00 97.19 191 MET A C 1
ATOM 1559 O O . MET A 1 191 ? 2.759 -7.135 -15.839 1.00 97.19 191 MET A O 1
ATOM 1563 N N . THR A 1 192 ? 3.318 -5.378 -17.117 1.00 96.19 192 THR A N 1
ATOM 1564 C CA . THR A 1 192 ? 1.969 -4.780 -17.205 1.00 96.19 192 THR A CA 1
ATOM 1565 C C . THR A 1 192 ? 0.893 -5.778 -17.630 1.00 96.19 192 THR A C 1
ATOM 1567 O O . THR A 1 192 ? -0.193 -5.786 -17.054 1.00 96.19 192 THR A O 1
ATOM 1570 N N . GLU A 1 193 ? 1.205 -6.683 -18.557 1.00 96.12 193 GLU A N 1
ATOM 1571 C CA . GLU A 1 193 ? 0.308 -7.769 -18.964 1.00 96.12 193 GLU A CA 1
ATOM 1572 C C . GLU A 1 193 ? 0.017 -8.744 -17.816 1.00 96.12 193 GLU A C 1
ATOM 1574 O O . GLU A 1 193 ? -1.130 -9.138 -17.600 1.00 96.12 193 GLU A O 1
ATOM 1579 N N . ARG A 1 194 ? 1.032 -9.090 -17.013 1.00 96.81 194 ARG A N 1
ATOM 1580 C CA . ARG A 1 194 ? 0.874 -9.960 -15.836 1.00 96.81 194 ARG A CA 1
ATOM 1581 C C . ARG A 1 194 ? 0.121 -9.244 -14.715 1.00 96.81 194 ARG A C 1
ATOM 1583 O O . ARG A 1 194 ? -0.698 -9.869 -14.045 1.00 96.81 194 ARG A O 1
ATOM 1590 N N . VAL A 1 195 ? 0.327 -7.935 -14.545 1.00 96.31 195 VAL A N 1
ATOM 1591 C CA . VAL A 1 195 ? -0.467 -7.099 -13.628 1.00 96.31 195 VAL A CA 1
ATOM 1592 C C . VAL A 1 195 ? -1.933 -7.068 -14.071 1.00 96.31 195 VAL A C 1
ATOM 1594 O O . VAL A 1 195 ? -2.824 -7.271 -13.249 1.00 96.31 195 VAL A O 1
ATOM 1597 N N . ALA A 1 196 ? -2.209 -6.886 -15.364 1.00 95.69 196 ALA A N 1
ATOM 1598 C CA . ALA A 1 196 ? -3.567 -6.927 -15.899 1.00 95.69 196 ALA A CA 1
ATOM 1599 C C . ALA A 1 196 ? -4.213 -8.311 -15.711 1.00 95.69 196 ALA A C 1
ATOM 1601 O O . ALA A 1 196 ? -5.365 -8.401 -15.281 1.00 95.69 196 ALA A O 1
ATOM 1602 N N . ALA A 1 197 ? -3.462 -9.391 -15.945 1.00 95.94 197 ALA A N 1
ATOM 1603 C CA . ALA A 1 197 ? -3.913 -10.754 -15.682 1.00 95.94 197 ALA A CA 1
ATOM 1604 C C . ALA A 1 197 ? -4.200 -10.991 -14.190 1.00 95.94 197 ALA A C 1
ATOM 1606 O O . ALA A 1 197 ? -5.195 -11.631 -13.856 1.00 95.94 197 ALA A O 1
ATOM 1607 N N . PHE A 1 198 ? -3.387 -10.437 -13.284 1.00 94.62 198 PHE A N 1
ATOM 1608 C CA . PHE A 1 198 ? -3.643 -10.451 -11.843 1.00 94.62 198 PHE A CA 1
ATOM 1609 C C . PHE A 1 198 ? -4.958 -9.739 -11.497 1.00 94.62 198 PHE A C 1
ATOM 1611 O O . PHE A 1 198 ? -5.807 -10.328 -10.827 1.00 94.62 198 PHE A O 1
ATOM 1618 N N . VAL A 1 199 ? -5.171 -8.519 -12.005 1.00 95.00 199 VAL A N 1
ATOM 1619 C CA . VAL A 1 199 ? -6.417 -7.757 -11.796 1.00 95.00 199 VAL A CA 1
ATOM 1620 C C . VAL A 1 199 ? -7.624 -8.545 -12.310 1.00 95.00 199 VAL A C 1
ATOM 1622 O O . VAL A 1 199 ? -8.632 -8.662 -11.611 1.00 95.00 199 VAL A O 1
ATOM 1625 N N . HIS A 1 200 ? -7.511 -9.133 -13.505 1.00 94.69 200 HIS A N 1
ATOM 1626 C CA . HIS A 1 200 ? -8.562 -9.955 -14.098 1.00 94.69 200 HIS A CA 1
ATOM 1627 C C . HIS A 1 200 ? -8.859 -11.200 -13.255 1.00 94.69 200 HIS A C 1
ATOM 1629 O O . HIS A 1 200 ? -10.017 -11.461 -12.931 1.00 94.69 200 HIS A O 1
ATOM 1635 N N . LYS A 1 201 ? -7.816 -11.933 -12.845 1.00 93.44 201 LYS A N 1
ATOM 1636 C CA . LYS A 1 201 ? -7.919 -13.145 -12.024 1.00 93.44 201 LYS A CA 1
ATOM 1637 C C . LYS A 1 201 ? -8.597 -12.875 -10.684 1.00 93.44 201 LYS A C 1
ATOM 1639 O O . LYS A 1 201 ? -9.386 -13.698 -10.230 1.00 93.44 201 LYS A O 1
ATOM 1644 N N . MET A 1 202 ? -8.290 -11.746 -10.047 1.00 90.69 202 MET A N 1
ATOM 1645 C CA . MET A 1 202 ? -8.909 -11.382 -8.771 1.00 90.69 202 MET A CA 1
ATOM 1646 C C . MET A 1 202 ? -10.390 -11.003 -8.917 1.00 90.69 202 MET A C 1
ATOM 1648 O O . MET A 1 202 ? -11.157 -11.149 -7.967 1.00 90.69 202 MET A O 1
ATOM 1652 N N . GLY A 1 203 ? -10.802 -10.554 -10.106 1.00 85.62 203 GLY A N 1
ATOM 1653 C CA . GLY A 1 203 ? -12.201 -10.422 -10.492 1.00 85.62 203 GLY A CA 1
ATOM 1654 C C . GLY A 1 203 ? -13.035 -9.499 -9.599 1.00 85.62 203 GLY A C 1
ATOM 1655 O O . GLY A 1 203 ? -12.565 -8.501 -9.040 1.00 85.62 203 GLY A O 1
ATOM 1656 N N . GLN A 1 204 ? -14.331 -9.813 -9.514 1.00 82.50 204 GLN A N 1
ATOM 1657 C CA . GLN A 1 204 ? -15.274 -9.099 -8.658 1.00 82.50 204 GLN A CA 1
ATOM 1658 C C . GLN A 1 204 ? -15.308 -9.698 -7.257 1.00 82.50 204 GLN A C 1
ATOM 1660 O O . GLN A 1 204 ? -15.292 -10.913 -7.077 1.00 82.50 204 GLN A O 1
ATOM 1665 N N . CYS A 1 205 ? -15.438 -8.825 -6.267 1.00 83.94 205 CYS A N 1
ATOM 1666 C CA . CYS A 1 205 ? -15.485 -9.234 -4.879 1.00 83.94 205 CYS A CA 1
ATOM 1667 C C . CYS A 1 205 ? -16.909 -9.498 -4.390 1.00 83.94 205 CYS A C 1
ATOM 1669 O O . CYS A 1 205 ? -17.846 -8.775 -4.740 1.00 83.94 205 CYS A O 1
ATOM 1671 N N . LYS A 1 206 ? -17.050 -10.495 -3.514 1.00 77.94 206 LYS A N 1
ATOM 1672 C CA . LYS A 1 206 ? -18.277 -10.745 -2.748 1.00 77.94 206 LYS A CA 1
ATOM 1673 C C . LYS A 1 206 ? -18.280 -9.902 -1.462 1.00 77.94 206 LYS A C 1
ATOM 1675 O O . LYS A 1 206 ? -17.310 -9.203 -1.171 1.00 77.94 206 LYS A O 1
ATOM 1680 N N . MET A 1 207 ? -19.416 -9.853 -0.764 1.00 67.62 207 MET A N 1
ATOM 1681 C CA . MET A 1 207 ? -19.580 -9.125 0.508 1.00 67.62 207 MET A CA 1
ATOM 1682 C C . MET A 1 207 ? -19.346 -10.054 1.707 1.00 67.62 207 MET A C 1
ATOM 1684 O O . MET A 1 207 ? -20.240 -10.249 2.520 1.00 67.62 207 MET A O 1
ATOM 1688 N N . ASP A 1 208 ? -18.178 -10.688 1.771 1.00 68.50 208 ASP A N 1
ATOM 1689 C CA . ASP A 1 208 ? -17.865 -11.822 2.655 1.00 68.50 208 ASP A CA 1
ATOM 1690 C C . ASP A 1 208 ? -16.827 -11.508 3.750 1.00 68.50 208 ASP A C 1
ATOM 1692 O O . ASP A 1 208 ? -16.323 -12.408 4.408 1.00 68.50 208 ASP A O 1
ATOM 1696 N N . TRP A 1 209 ? -16.523 -10.231 3.999 1.00 66.81 209 TRP A N 1
ATOM 1697 C CA . TRP A 1 209 ? -15.519 -9.813 4.994 1.00 66.81 209 TRP A CA 1
ATOM 1698 C C . TRP A 1 209 ? -16.063 -9.635 6.421 1.00 66.81 209 TRP A C 1
ATOM 1700 O O . TRP A 1 209 ? -15.311 -9.246 7.317 1.00 66.81 209 TRP A O 1
ATOM 1710 N N . ILE A 1 210 ? -17.362 -9.853 6.646 1.00 62.19 210 ILE A N 1
ATOM 1711 C CA . ILE A 1 210 ? -17.908 -9.937 8.004 1.00 62.19 210 ILE A CA 1
ATOM 1712 C C . ILE A 1 210 ? -17.536 -11.326 8.510 1.00 62.19 210 ILE A C 1
ATOM 1714 O O . ILE A 1 210 ? -18.219 -12.297 8.190 1.00 62.19 210 ILE A O 1
ATOM 1718 N N . LEU A 1 211 ? -16.427 -11.413 9.251 1.00 56.09 211 LEU A N 1
ATOM 1719 C CA . LEU A 1 211 ? -16.007 -12.652 9.901 1.00 56.09 211 LEU A CA 1
ATOM 1720 C C . LEU A 1 211 ? -17.172 -13.154 10.758 1.00 56.09 211 LEU A C 1
ATOM 1722 O O . LEU A 1 211 ? -17.614 -12.462 11.680 1.00 56.09 211 LEU A O 1
ATOM 1726 N N . SER A 1 212 ? -17.700 -14.335 10.437 1.00 51.50 212 SER A N 1
ATOM 1727 C CA . SER A 1 212 ? -18.615 -15.004 11.350 1.00 51.50 212 SER A CA 1
ATOM 1728 C C . SER A 1 212 ? -17.806 -15.481 12.560 1.00 51.50 212 SER A C 1
ATOM 1730 O O . SER A 1 212 ? -16.611 -15.758 12.444 1.00 51.50 212 SER A O 1
ATOM 1732 N N . ASN A 1 213 ? -18.432 -15.607 13.733 1.00 50.09 213 ASN A N 1
ATOM 1733 C CA . ASN A 1 213 ? -17.751 -16.087 14.948 1.00 50.09 213 ASN A CA 1
ATOM 1734 C C . ASN A 1 213 ? -17.078 -17.473 14.779 1.00 50.09 213 ASN A C 1
ATOM 1736 O O . ASN A 1 213 ? -16.312 -17.876 15.648 1.00 50.09 213 ASN A O 1
ATOM 1740 N N . ALA A 1 214 ? -17.359 -18.201 13.690 1.00 47.41 214 ALA A N 1
ATOM 1741 C CA . ALA A 1 214 ? -16.767 -19.495 13.361 1.00 47.41 214 ALA A CA 1
ATOM 1742 C C . ALA A 1 214 ? -15.475 -19.403 12.520 1.00 47.41 214 ALA A C 1
ATOM 1744 O O . ALA A 1 214 ? -14.703 -20.357 12.509 1.00 47.41 214 ALA A O 1
ATOM 1745 N N . ASP A 1 215 ? -15.211 -18.269 11.862 1.00 43.53 215 ASP A N 1
ATOM 1746 C CA . ASP A 1 215 ? -14.048 -18.084 10.974 1.00 43.53 215 ASP A CA 1
ATOM 1747 C C . ASP A 1 215 ? -12.826 -17.506 11.701 1.00 43.53 215 ASP A C 1
ATOM 1749 O O . ASP A 1 215 ? -11.766 -17.301 11.107 1.00 43.53 215 ASP A O 1
ATOM 1753 N N . ALA A 1 216 ? -12.944 -17.285 13.013 1.00 40.56 216 ALA A N 1
ATOM 1754 C CA . ALA A 1 216 ? -11.820 -17.054 13.912 1.00 40.56 216 ALA A CA 1
ATOM 1755 C C . ALA A 1 216 ? -11.047 -18.369 14.145 1.00 40.56 216 ALA A C 1
ATOM 1757 O O . ALA A 1 216 ? -10.917 -18.845 15.271 1.00 40.56 216 ALA A O 1
ATOM 1758 N N . VAL A 1 217 ? -10.575 -18.998 13.067 1.00 36.34 217 VAL A N 1
ATOM 1759 C CA . VAL A 1 217 ? -9.678 -20.150 13.153 1.00 36.34 217 VAL A CA 1
ATOM 1760 C C . VAL A 1 217 ? -8.246 -19.626 13.298 1.00 36.34 217 VAL A C 1
ATOM 1762 O O . VAL A 1 217 ? -7.734 -18.891 12.455 1.00 36.34 217 VAL A O 1
ATOM 1765 N N . TRP A 1 218 ? -7.699 -19.976 14.459 1.00 45.28 218 TRP A N 1
ATOM 1766 C CA . TRP A 1 218 ? -6.465 -19.602 15.155 1.00 45.28 218 TRP A CA 1
ATOM 1767 C C . TRP A 1 218 ? -5.180 -19.541 14.311 1.00 45.28 218 TRP A C 1
ATOM 1769 O O . TRP A 1 218 ? -4.846 -20.565 13.680 1.00 45.28 218 TRP A O 1
#

pLDDT: mean 87.95, std 12.04, range [36.34, 98.0]

Secondary structure (DSSP, 8-state):
-HHHHHHHSHHHHHHHHHH-S-HHHHHHHHHHHTT--PPP-TTTB-SS-TTT--B-HHHHTSBP-B-SS--HHHHHHHHHHHHHHHHHHHHHHTSTTPPPPPPPBHHHHIIIIIHHHHTTSEEES-B----SEEE-SS--HHHHHHHHHHSTT--EEEEETTS-EEEESSB---BPPPTTSTT--EEEEE-HHHHHHHHHHH-PPPS--S--TT----

Organism: NCBI:txid869390

Radius of gyration: 21.95 Å; chains: 1; bounding box: 62×35×60 Å